Protein AF-A0A2H5VL93-F1 (afdb_monomer)

Structure (mmCIF, N/CA/C/O backbone):
data_AF-A0A2H5VL93-F1
#
_entry.id   AF-A0A2H5VL93-F1
#
loop_
_atom_site.group_PDB
_atom_site.id
_atom_site.type_symbol
_atom_site.label_atom_id
_atom_site.label_alt_id
_atom_site.label_comp_id
_atom_site.label_asym_id
_atom_site.label_entity_id
_atom_site.label_seq_id
_atom_site.pdbx_PDB_ins_code
_atom_site.Cartn_x
_atom_site.Cartn_y
_atom_site.Cartn_z
_atom_site.occupancy
_atom_site.B_iso_or_equiv
_atom_site.auth_seq_id
_atom_site.auth_comp_id
_atom_site.auth_asym_id
_atom_site.auth_atom_id
_atom_site.pdbx_PDB_model_num
ATOM 1 N N . MET A 1 1 ? 19.455 14.873 14.537 1.00 34.94 1 MET A N 1
ATOM 2 C CA . MET A 1 1 ? 18.363 15.038 13.554 1.00 34.94 1 MET A CA 1
ATOM 3 C C . MET A 1 1 ? 18.968 15.277 12.172 1.00 34.94 1 MET A C 1
ATOM 5 O O . MET A 1 1 ? 19.234 16.421 11.866 1.00 34.94 1 MET A O 1
ATOM 9 N N . LEU A 1 2 ? 19.298 14.239 11.387 1.00 30.64 2 LEU A N 1
ATOM 10 C CA . LEU A 1 2 ? 19.708 14.397 9.967 1.00 30.64 2 LEU A CA 1
ATOM 11 C C . LEU A 1 2 ? 19.738 13.062 9.175 1.00 30.64 2 LEU A C 1
ATOM 13 O O . LEU A 1 2 ? 20.450 12.939 8.183 1.00 30.64 2 LEU A O 1
ATOM 17 N N . LYS A 1 3 ? 19.015 12.027 9.637 1.00 31.94 3 LYS A N 1
ATOM 18 C CA . LYS A 1 3 ? 19.103 10.659 9.082 1.00 31.94 3 LYS A CA 1
ATOM 19 C C . LYS A 1 3 ? 17.840 10.182 8.349 1.00 31.94 3 LYS A C 1
ATOM 21 O O . LYS A 1 3 ? 17.960 9.339 7.480 1.00 31.94 3 LYS A O 1
ATOM 26 N N . SER A 1 4 ? 16.678 10.798 8.590 1.00 34.22 4 SER A N 1
ATOM 27 C CA . SER A 1 4 ? 15.399 10.461 7.935 1.00 34.22 4 SER A CA 1
ATOM 28 C C . SER A 1 4 ? 15.286 10.896 6.467 1.00 34.22 4 SER A C 1
ATOM 30 O O . SER A 1 4 ? 14.292 10.589 5.819 1.00 34.22 4 SER A O 1
ATOM 32 N N . ALA A 1 5 ? 16.266 11.640 5.949 1.00 36.53 5 ALA A N 1
ATOM 33 C CA . ALA A 1 5 ? 16.257 12.146 4.578 1.00 36.53 5 ALA A CA 1
ATOM 34 C C . ALA A 1 5 ? 16.748 11.112 3.546 1.00 36.53 5 ALA A C 1
ATOM 36 O O . ALA A 1 5 ? 16.505 11.281 2.357 1.00 36.53 5 ALA A O 1
ATOM 37 N N . TRP A 1 6 ? 17.422 10.037 3.973 1.00 39.28 6 TRP A N 1
ATOM 38 C CA . TRP A 1 6 ? 18.222 9.201 3.067 1.00 39.28 6 TRP A CA 1
ATOM 39 C C . TRP A 1 6 ? 17.476 7.972 2.539 1.00 39.28 6 TRP A C 1
ATOM 41 O O . TRP A 1 6 ? 17.467 7.759 1.331 1.00 39.28 6 TRP A O 1
ATOM 51 N N . GLY A 1 7 ? 16.748 7.226 3.379 1.00 35.31 7 GLY A N 1
ATOM 52 C CA . GLY A 1 7 ? 15.800 6.217 2.885 1.00 35.31 7 GLY A CA 1
ATOM 53 C C . GLY A 1 7 ? 14.697 6.821 2.001 1.00 35.31 7 GLY A C 1
ATOM 54 O O . GLY A 1 7 ? 14.266 6.202 1.029 1.00 35.31 7 GLY A O 1
ATOM 55 N N . ALA A 1 8 ? 14.303 8.066 2.293 1.00 38.94 8 ALA A N 1
ATOM 56 C CA . ALA A 1 8 ? 13.439 8.873 1.437 1.00 38.94 8 ALA A CA 1
ATOM 57 C C . ALA A 1 8 ? 14.109 9.188 0.093 1.00 38.94 8 ALA A C 1
ATOM 59 O O . ALA A 1 8 ? 13.484 9.001 -0.942 1.00 38.94 8 ALA A O 1
ATOM 60 N N . ALA A 1 9 ? 15.387 9.585 0.102 1.00 39.94 9 ALA A N 1
ATOM 61 C CA . ALA A 1 9 ? 16.155 9.862 -1.107 1.00 39.94 9 ALA A CA 1
ATOM 62 C C . ALA A 1 9 ? 16.310 8.631 -2.010 1.00 39.94 9 ALA A C 1
ATOM 64 O O . ALA A 1 9 ? 16.208 8.793 -3.210 1.00 39.94 9 ALA A O 1
ATOM 65 N N . VAL A 1 10 ? 16.491 7.417 -1.477 1.00 43.25 10 VAL A N 1
ATOM 66 C CA . VAL A 1 10 ? 16.618 6.180 -2.282 1.00 43.25 10 VAL A CA 1
ATOM 67 C C . VAL A 1 10 ? 15.306 5.801 -2.970 1.00 43.25 10 VAL A C 1
ATOM 69 O O . VAL A 1 10 ? 15.301 5.444 -4.145 1.00 43.25 10 VAL A O 1
ATOM 72 N N . ILE A 1 11 ? 14.185 5.923 -2.258 1.00 43.19 11 ILE A N 1
ATOM 73 C CA . ILE A 1 11 ? 12.847 5.730 -2.831 1.00 43.19 11 ILE A CA 1
ATOM 74 C C . ILE A 1 11 ? 12.570 6.817 -3.876 1.00 43.19 11 ILE A C 1
ATOM 76 O O . ILE A 1 11 ? 12.184 6.508 -5.002 1.00 43.19 11 ILE A O 1
ATOM 80 N N . LEU A 1 12 ? 12.867 8.073 -3.535 1.00 38.59 12 LEU A N 1
ATOM 81 C CA . LEU A 1 12 ? 12.771 9.215 -4.434 1.00 38.59 12 LEU A CA 1
ATOM 82 C C . LEU A 1 12 ? 13.727 9.080 -5.625 1.00 38.59 12 LEU A C 1
ATOM 84 O O . LEU A 1 12 ? 13.409 9.615 -6.662 1.00 38.59 12 LEU A O 1
ATOM 88 N N . TRP A 1 13 ? 14.847 8.359 -5.544 1.00 37.66 13 TRP A N 1
ATOM 89 C CA . TRP A 1 13 ? 15.757 8.108 -6.672 1.00 37.66 13 TRP A CA 1
ATOM 90 C C . TRP A 1 13 ? 15.310 6.934 -7.549 1.00 37.66 13 TRP A C 1
ATOM 92 O O . TRP A 1 13 ? 15.567 6.937 -8.740 1.00 37.66 13 TRP A O 1
ATOM 102 N N . ILE A 1 14 ? 14.619 5.920 -7.024 1.00 46.31 14 ILE A N 1
ATOM 103 C CA . ILE A 1 14 ? 13.999 4.880 -7.876 1.00 46.31 14 ILE A CA 1
ATOM 104 C C . ILE A 1 14 ? 12.825 5.456 -8.651 1.00 46.31 14 ILE A C 1
ATOM 106 O O . ILE A 1 14 ? 12.595 5.082 -9.797 1.00 46.31 14 ILE A O 1
ATOM 110 N N . VAL A 1 15 ? 12.099 6.367 -8.007 1.00 41.09 15 VAL A N 1
ATOM 111 C CA . VAL A 1 15 ? 11.124 7.219 -8.668 1.00 41.09 15 VAL A CA 1
ATOM 112 C C . VAL A 1 15 ? 11.917 8.158 -9.612 1.00 41.09 15 VAL A C 1
ATOM 114 O O . VAL A 1 15 ? 12.082 7.872 -10.783 1.00 41.09 15 VAL A O 1
ATOM 117 N N . MET A 1 16 ? 12.610 9.189 -9.152 1.00 35.59 16 MET A N 1
ATOM 118 C CA . MET A 1 16 ? 13.242 10.223 -9.999 1.00 35.59 16 MET A CA 1
ATOM 119 C C . MET A 1 16 ? 14.441 9.822 -10.896 1.00 35.59 16 MET A C 1
ATOM 121 O O . MET A 1 16 ? 14.830 10.613 -11.750 1.00 35.59 16 MET A O 1
ATOM 125 N N . GLY A 1 17 ? 15.070 8.660 -10.709 1.00 33.19 17 GLY A N 1
ATOM 126 C CA . GLY A 1 17 ? 16.209 8.156 -11.500 1.00 33.19 17 GLY A CA 1
ATOM 127 C C . GLY A 1 17 ? 15.787 7.390 -12.757 1.00 33.19 17 GLY A C 1
ATOM 128 O O . GLY A 1 17 ? 16.595 7.143 -13.655 1.00 33.19 17 GLY A O 1
ATOM 129 N N . GLN A 1 18 ? 14.499 7.068 -12.878 1.00 39.19 18 GLN A N 1
ATOM 130 C CA . GLN A 1 18 ? 13.877 6.944 -14.191 1.00 39.19 18 GLN A CA 1
ATOM 131 C C . GLN A 1 18 ? 13.741 8.378 -14.717 1.00 39.19 18 GLN A C 1
ATOM 133 O O . GLN A 1 18 ? 13.365 9.242 -13.932 1.00 39.19 18 GLN A O 1
ATOM 138 N N . LYS A 1 19 ? 14.118 8.650 -15.985 1.00 25.95 19 LYS A N 1
ATOM 139 C CA . LYS A 1 19 ? 14.003 9.976 -16.654 1.00 25.95 19 LYS A CA 1
ATOM 140 C C . LYS A 1 19 ? 12.853 10.795 -16.061 1.00 25.95 19 LYS A C 1
ATOM 142 O O . LYS A 1 19 ? 11.813 10.164 -15.876 1.00 25.95 19 LYS A O 1
ATOM 147 N N . PRO A 1 20 ? 13.022 12.117 -15.819 1.00 32.03 20 PRO A N 1
ATOM 148 C CA . PRO A 1 20 ? 12.117 12.915 -14.994 1.00 32.03 20 PRO A CA 1
ATOM 149 C C . PRO A 1 20 ? 10.690 12.417 -15.160 1.00 32.03 20 PRO A C 1
ATOM 151 O O . PRO A 1 20 ? 10.165 12.390 -16.275 1.00 32.03 20 PRO A O 1
ATOM 154 N N . PHE A 1 21 ? 10.119 11.942 -14.048 1.00 38.38 21 PHE A N 1
ATOM 155 C CA . PHE A 1 21 ? 8.773 11.366 -13.932 1.00 38.38 21 PHE A CA 1
ATOM 156 C C . PHE A 1 21 ? 7.669 12.260 -14.557 1.00 38.38 21 PHE A C 1
ATOM 158 O O . PHE A 1 21 ? 6.528 11.828 -14.668 1.00 38.38 21 PHE A O 1
ATOM 165 N N . GLU A 1 22 ? 8.033 13.471 -14.991 1.00 35.09 22 GLU A N 1
ATOM 166 C CA . GLU A 1 22 ? 7.294 14.479 -15.754 1.00 35.09 22 GLU A CA 1
ATOM 167 C C . GLU A 1 22 ? 7.011 14.160 -17.236 1.00 35.09 22 GLU A C 1
ATOM 169 O O . GLU A 1 22 ? 6.331 14.959 -17.870 1.00 35.09 22 GLU A O 1
ATOM 174 N N . GLU A 1 23 ? 7.530 13.082 -17.848 1.00 32.25 23 GLU A N 1
ATOM 175 C CA . GLU A 1 23 ? 7.366 12.922 -19.312 1.00 32.25 23 GLU A CA 1
ATOM 176 C C . GLU A 1 23 ? 6.546 11.722 -19.810 1.00 32.25 23 GLU A C 1
ATOM 178 O O . GLU A 1 23 ? 6.212 11.704 -20.998 1.00 32.25 23 GLU A O 1
ATOM 183 N N . LYS A 1 24 ? 6.194 10.706 -18.998 1.00 36.59 24 LYS A N 1
ATOM 184 C CA . LYS A 1 24 ? 5.631 9.451 -19.569 1.00 36.59 24 LYS A CA 1
ATOM 185 C C . LYS A 1 24 ? 4.460 8.748 -18.874 1.00 36.59 24 LYS A C 1
ATOM 187 O O . LYS A 1 24 ? 4.175 7.611 -19.239 1.00 36.59 24 LYS A O 1
ATOM 192 N N . LEU A 1 25 ? 3.698 9.406 -18.001 1.00 37.53 25 LEU A N 1
ATOM 193 C CA . LEU A 1 25 ? 2.388 8.880 -17.569 1.00 37.53 25 LEU A CA 1
ATOM 194 C C . LEU A 1 25 ? 1.331 9.970 -17.321 1.00 37.53 25 LEU A C 1
ATOM 196 O O . LEU A 1 25 ? 0.663 9.984 -16.290 1.00 37.53 25 LEU A O 1
ATOM 200 N N . HIS A 1 26 ? 1.156 10.881 -18.273 1.00 41.91 26 HIS A N 1
ATOM 201 C CA . HIS A 1 26 ? 0.119 11.909 -18.170 1.00 41.91 26 HIS A CA 1
ATOM 202 C C . HIS A 1 26 ? -1.147 11.472 -18.912 1.00 41.91 26 HIS A C 1
ATOM 204 O O . HIS A 1 26 ? -1.121 11.272 -20.128 1.00 41.91 26 HIS A O 1
ATOM 210 N N . ASP A 1 27 ? -2.253 11.333 -18.176 1.00 45.91 27 ASP A N 1
ATOM 211 C CA . ASP A 1 27 ? -3.606 11.361 -18.742 1.00 45.91 27 ASP A CA 1
ATOM 212 C C . ASP A 1 27 ? -4.066 12.837 -18.839 1.00 45.91 27 ASP A C 1
ATOM 214 O O . ASP A 1 27 ? -3.830 13.608 -17.902 1.00 45.91 27 ASP A O 1
ATOM 218 N N . PRO A 1 28 ? -4.670 13.282 -19.960 1.00 43.56 28 PRO A N 1
ATOM 219 C CA . PRO A 1 28 ? -4.618 14.673 -20.420 1.00 43.56 28 PRO A CA 1
ATOM 220 C C . PRO A 1 28 ? -5.509 15.686 -19.685 1.00 43.56 28 PRO A C 1
ATOM 222 O O . PRO A 1 28 ? -5.604 16.825 -20.148 1.00 43.56 28 PRO A O 1
ATOM 225 N N . HIS A 1 29 ? -6.221 15.316 -18.613 1.00 48.72 29 HIS A N 1
ATOM 226 C CA . HIS A 1 29 ? -7.375 16.118 -18.190 1.00 48.72 29 HIS A CA 1
ATOM 227 C C . HIS A 1 29 ? -7.220 17.075 -17.013 1.00 48.72 29 HIS A C 1
ATOM 229 O O . HIS A 1 29 ? -7.943 18.064 -17.049 1.00 48.72 29 HIS A O 1
ATOM 235 N N . THR A 1 30 ? -6.290 16.926 -16.063 1.00 60.03 30 THR A N 1
ATOM 236 C CA . THR A 1 30 ? -5.952 18.072 -15.179 1.00 60.03 30 THR A CA 1
ATOM 237 C C . THR A 1 30 ? -4.674 17.947 -14.352 1.00 60.03 30 THR A C 1
ATOM 239 O O . THR A 1 30 ? -4.158 19.005 -14.021 1.00 60.03 30 THR A O 1
ATOM 242 N N . ASP A 1 31 ? -4.196 16.748 -13.989 1.00 59.91 31 ASP A N 1
ATOM 243 C CA . ASP A 1 31 ? -2.960 16.450 -13.214 1.00 59.91 31 ASP A CA 1
ATOM 244 C C . ASP A 1 31 ? -2.474 17.544 -12.230 1.00 59.91 31 ASP A C 1
ATOM 246 O O . ASP A 1 31 ? -1.300 17.907 -12.168 1.00 59.91 31 ASP A O 1
ATOM 250 N N . ARG A 1 32 ? -3.408 18.129 -11.469 1.00 68.19 32 ARG A N 1
ATOM 251 C CA . ARG A 1 32 ? -3.099 19.119 -10.434 1.00 68.19 32 ARG A CA 1
ATOM 252 C C . ARG A 1 32 ? -3.012 18.412 -9.088 1.00 68.19 32 ARG A C 1
ATOM 254 O O . ARG A 1 32 ? -3.854 17.558 -8.812 1.00 68.19 32 ARG A O 1
ATOM 261 N N . PRO A 1 33 ? -2.048 18.771 -8.232 1.00 80.06 33 PRO A N 1
ATOM 262 C CA . PRO A 1 33 ? -2.028 18.301 -6.857 1.00 80.06 33 PRO A CA 1
ATOM 263 C C . PRO A 1 33 ? -3.312 18.719 -6.130 1.00 80.06 33 PRO A C 1
ATOM 265 O O . PRO A 1 33 ? -3.791 19.843 -6.286 1.00 80.06 33 PRO A O 1
ATOM 268 N N . TYR A 1 34 ? -3.856 17.815 -5.323 1.00 80.06 34 TYR A N 1
ATOM 269 C CA . TYR A 1 34 ? -5.083 18.011 -4.561 1.00 80.06 34 TYR A CA 1
ATOM 270 C C . TYR A 1 34 ? -4.779 18.144 -3.066 1.00 80.06 34 TYR A C 1
ATOM 272 O O . TYR A 1 34 ? -3.927 17.416 -2.539 1.00 80.06 34 TYR A O 1
ATOM 280 N N . PRO A 1 35 ? -5.503 19.009 -2.334 1.00 81.62 35 PRO A N 1
ATOM 281 C CA . PRO A 1 35 ? -5.433 19.000 -0.883 1.00 81.62 35 PRO A CA 1
ATOM 282 C C . PRO A 1 35 ? -5.968 17.676 -0.333 1.00 81.62 35 PRO A C 1
ATOM 284 O O . PRO A 1 35 ? -6.969 17.130 -0.812 1.00 81.62 35 PRO A O 1
ATOM 287 N N . LEU A 1 36 ? -5.319 17.176 0.719 1.00 80.75 36 LEU A N 1
ATOM 288 C CA . LEU A 1 36 ? -5.929 16.159 1.565 1.00 80.75 36 LEU A CA 1
ATOM 289 C C . LEU A 1 36 ? -7.091 16.807 2.320 1.00 80.75 36 LEU A C 1
ATOM 291 O O . LEU A 1 36 ? -6.899 17.665 3.176 1.00 80.75 36 LEU A O 1
ATOM 295 N N . VAL A 1 37 ? -8.306 16.381 1.988 1.00 78.56 37 VAL A N 1
ATOM 296 C CA . VAL A 1 37 ? -9.544 16.789 2.665 1.00 78.56 37 VAL A CA 1
ATOM 297 C C . VAL A 1 37 ? -9.694 16.029 3.983 1.00 78.56 37 VAL A C 1
ATOM 299 O O . VAL A 1 37 ? -10.277 16.529 4.942 1.00 78.56 37 VAL A O 1
ATOM 302 N N . ARG A 1 38 ? -9.138 14.814 4.051 1.00 73.25 38 ARG A N 1
ATOM 303 C CA . ARG A 1 38 ? -9.071 14.017 5.274 1.00 73.25 38 ARG A CA 1
ATOM 304 C C . ARG A 1 38 ? -7.759 13.253 5.311 1.00 73.25 38 ARG A C 1
ATOM 306 O O . ARG A 1 38 ? -7.558 12.343 4.513 1.00 73.25 38 ARG A O 1
ATOM 313 N N . SER A 1 39 ? -6.898 13.591 6.261 1.00 71.38 39 SER A N 1
ATOM 314 C CA . SER A 1 39 ? -5.756 12.743 6.605 1.00 71.38 39 SER A CA 1
ATOM 315 C C . SER A 1 39 ? -6.233 11.457 7.299 1.00 71.38 39 SER A C 1
ATOM 317 O O . SER A 1 39 ? -7.347 11.447 7.836 1.00 71.38 39 SER A O 1
ATOM 319 N N . PRO A 1 40 ? -5.415 10.389 7.331 1.00 69.44 40 PRO A N 1
ATOM 320 C CA . PRO A 1 40 ? -5.725 9.138 8.025 1.00 69.44 40 PRO A CA 1
ATOM 321 C C . PRO A 1 40 ? -5.841 9.335 9.556 1.00 69.44 40 PRO A C 1
ATOM 323 O O . PRO A 1 40 ? -4.934 9.015 10.311 1.00 69.44 40 PRO A O 1
ATOM 326 N N . LEU A 1 41 ? -6.952 9.924 10.013 1.00 71.25 41 LEU A N 1
ATOM 327 C CA . LEU A 1 41 ? -7.239 10.281 11.415 1.00 71.25 41 LEU A CA 1
ATOM 328 C C . LEU A 1 41 ? -8.417 9.486 11.994 1.00 71.25 41 LEU A C 1
ATOM 330 O O . LEU A 1 41 ? -8.887 9.729 13.101 1.00 71.25 41 LEU A O 1
ATOM 334 N N . VAL A 1 42 ? -8.955 8.557 11.209 1.00 79.75 42 VAL A N 1
ATOM 335 C CA . VAL A 1 42 ? -10.021 7.649 11.626 1.00 79.75 42 VAL A CA 1
ATOM 336 C C . VAL A 1 42 ? -9.696 6.279 11.085 1.00 79.75 42 VAL A C 1
ATOM 338 O O . VAL A 1 42 ? -9.220 6.141 9.955 1.00 79.75 42 VAL A O 1
ATOM 341 N N . THR A 1 43 ? -9.985 5.274 11.891 1.00 88.06 43 THR A N 1
ATOM 342 C CA . THR A 1 43 ? -9.700 3.891 11.575 1.00 88.06 43 THR A CA 1
ATOM 343 C C . THR A 1 43 ? -10.977 3.088 11.370 1.00 88.06 43 THR A C 1
ATOM 345 O O . THR A 1 43 ? -12.043 3.378 11.918 1.00 88.06 43 THR A O 1
ATOM 348 N N . TYR A 1 44 ? -10.858 2.059 10.548 1.00 90.19 44 TYR A N 1
ATOM 349 C CA . TYR A 1 44 ? -11.898 1.092 10.262 1.00 90.19 44 TYR A CA 1
ATOM 350 C C . TYR A 1 44 ? -11.298 -0.298 10.403 1.00 90.19 44 TYR A C 1
ATOM 352 O O . TYR A 1 44 ? -10.202 -0.542 9.912 1.00 90.19 44 TYR A O 1
ATOM 360 N N . ARG A 1 45 ? -12.003 -1.222 11.042 1.00 93.88 45 ARG A N 1
ATOM 361 C CA . ARG A 1 45 ? -11.634 -2.631 11.016 1.00 93.88 45 ARG A CA 1
ATOM 362 C C . ARG A 1 45 ? -12.161 -3.236 9.724 1.00 93.88 45 ARG A C 1
ATOM 364 O O . ARG A 1 45 ? -13.349 -3.098 9.428 1.00 93.88 45 ARG A O 1
ATOM 371 N N . ALA A 1 46 ? -11.279 -3.893 8.983 1.00 91.69 46 ALA A N 1
ATOM 372 C CA . ALA A 1 46 ? -11.614 -4.656 7.797 1.00 91.69 46 ALA A CA 1
ATOM 373 C C . ALA A 1 46 ? -11.313 -6.142 8.003 1.00 91.69 46 ALA A C 1
ATOM 375 O O . ALA A 1 46 ? -10.302 -6.488 8.616 1.00 91.69 46 ALA A O 1
ATOM 376 N N . THR A 1 47 ? -12.168 -7.015 7.472 1.00 93.44 47 THR A N 1
ATOM 377 C CA . THR A 1 47 ? -11.948 -8.469 7.466 1.00 93.44 47 THR A CA 1
ATOM 378 C C . THR A 1 47 ? -11.808 -8.997 6.043 1.00 93.44 47 THR A C 1
ATOM 380 O O . THR A 1 47 ? -12.523 -8.576 5.131 1.00 93.44 47 THR A O 1
ATOM 383 N N . GLY A 1 48 ? -10.864 -9.920 5.839 1.00 91.12 48 GLY A N 1
ATOM 384 C CA . GLY A 1 48 ? -10.581 -10.518 4.532 1.00 91.12 48 GLY A CA 1
ATOM 385 C C . GLY A 1 48 ? -10.259 -9.479 3.455 1.00 91.12 48 GLY A C 1
ATOM 386 O O . GLY A 1 48 ? -10.795 -9.568 2.348 1.00 91.12 48 GLY A O 1
ATOM 387 N N . TRP A 1 49 ? -9.459 -8.464 3.797 1.00 94.75 49 TRP A N 1
ATOM 388 C CA . TRP A 1 49 ? -9.027 -7.448 2.840 1.00 94.75 49 TRP A CA 1
ATOM 389 C C . TRP A 1 49 ? -7.847 -7.968 2.026 1.00 94.75 49 TRP A C 1
ATOM 391 O O . TRP A 1 49 ? -6.927 -8.592 2.557 1.00 94.75 49 TRP A O 1
ATOM 401 N N . GLU A 1 50 ? -7.886 -7.709 0.726 1.00 95.44 50 GLU A N 1
ATOM 402 C CA . GLU A 1 50 ? -6.915 -8.223 -0.222 1.00 95.44 50 GLU A CA 1
ATOM 403 C C . GLU A 1 50 ? -6.545 -7.138 -1.232 1.00 95.44 50 GLU A C 1
ATOM 405 O O . GLU A 1 50 ? -7.408 -6.440 -1.767 1.00 95.44 50 GLU A O 1
ATOM 410 N N . VAL A 1 51 ? -5.248 -7.025 -1.505 1.00 96.06 51 VAL A N 1
ATOM 411 C CA . VAL A 1 51 ? -4.692 -6.174 -2.554 1.00 96.06 51 VAL A CA 1
ATOM 412 C C . VAL A 1 51 ? -3.978 -7.075 -3.550 1.00 96.06 51 VAL A C 1
ATOM 414 O O . VAL A 1 51 ? -2.984 -7.719 -3.214 1.00 96.06 51 VAL A O 1
ATOM 417 N N . VAL A 1 52 ? -4.489 -7.119 -4.780 1.00 95.69 52 VAL A N 1
ATOM 418 C CA . VAL A 1 52 ? -3.952 -7.955 -5.862 1.00 95.69 52 VAL A CA 1
ATOM 419 C C . VAL A 1 52 ? -3.388 -7.065 -6.950 1.00 95.69 52 VAL A C 1
ATOM 421 O O . VAL A 1 52 ? -4.145 -6.325 -7.580 1.00 95.69 52 VAL A O 1
ATOM 424 N N . GLY A 1 53 ? -2.079 -7.143 -7.172 1.00 93.75 53 GLY A N 1
ATOM 425 C CA . GLY A 1 53 ? -1.413 -6.556 -8.331 1.00 93.75 53 GLY A CA 1
ATOM 426 C C . GLY A 1 53 ? -1.019 -7.602 -9.366 1.00 93.75 53 GLY A C 1
ATOM 427 O O . GLY A 1 53 ? -1.354 -8.778 -9.255 1.00 93.75 53 GLY A O 1
ATOM 428 N N . GLU A 1 54 ? -0.267 -7.177 -10.375 1.00 93.44 54 GLU A N 1
ATOM 429 C CA . GLU A 1 54 ? 0.117 -8.040 -11.501 1.00 93.44 54 GLU A CA 1
ATOM 430 C C . GLU A 1 54 ? 1.069 -9.181 -11.110 1.00 93.44 54 GLU A C 1
ATOM 432 O O . GLU A 1 54 ? 1.135 -10.212 -11.778 1.00 93.44 54 GLU A O 1
ATOM 437 N N . PHE A 1 55 ? 1.862 -9.002 -10.059 1.00 95.12 55 PHE A N 1
ATOM 438 C CA . PHE A 1 55 ? 2.896 -9.961 -9.652 1.00 95.12 55 PHE A CA 1
ATOM 439 C C . PHE A 1 55 ? 2.970 -10.139 -8.135 1.00 95.12 55 PHE A C 1
ATOM 441 O O . PHE A 1 55 ? 3.909 -10.749 -7.623 1.00 95.12 55 PHE A O 1
ATOM 448 N N . TYR A 1 56 ? 1.993 -9.604 -7.405 1.00 97.31 56 TYR A N 1
ATOM 449 C CA . TYR A 1 56 ? 1.940 -9.705 -5.957 1.00 97.31 56 TYR A CA 1
ATOM 450 C C . TYR A 1 56 ? 0.507 -9.779 -5.447 1.00 97.31 56 TYR A C 1
ATOM 452 O O . TYR A 1 56 ? -0.438 -9.314 -6.088 1.00 97.31 56 TYR A O 1
ATOM 460 N N . ARG A 1 57 ? 0.375 -10.336 -4.250 1.00 97.81 57 ARG A N 1
ATOM 461 C CA . ARG A 1 57 ? -0.881 -10.476 -3.530 1.00 97.81 57 ARG A CA 1
ATOM 462 C C . ARG A 1 57 ? -0.627 -10.222 -2.051 1.00 97.81 57 ARG A C 1
ATOM 464 O O . ARG A 1 57 ? 0.186 -10.911 -1.443 1.00 97.81 57 ARG A O 1
ATOM 471 N N . ALA A 1 58 ? -1.306 -9.236 -1.479 1.00 97.88 58 ALA A N 1
ATOM 472 C CA . ALA A 1 58 ? -1.272 -8.950 -0.050 1.00 97.88 58 ALA A CA 1
ATOM 473 C C . ALA A 1 58 ? -2.639 -9.255 0.569 1.00 97.88 58 ALA A C 1
ATOM 475 O O . ALA A 1 58 ? -3.655 -8.786 0.058 1.00 97.88 58 ALA A O 1
ATOM 476 N N . ILE A 1 59 ? -2.673 -10.041 1.644 1.00 97.31 59 ILE A N 1
ATOM 477 C CA . ILE A 1 59 ? -3.911 -10.538 2.257 1.00 97.31 59 ILE A CA 1
ATOM 478 C C . ILE A 1 59 ? -3.871 -10.299 3.762 1.00 97.31 59 ILE A C 1
ATOM 480 O O . ILE A 1 59 ? -2.897 -10.656 4.430 1.00 97.31 59 ILE A O 1
ATOM 484 N N . TRP A 1 60 ? -4.972 -9.780 4.295 1.00 97.19 60 TRP A N 1
ATOM 485 C CA . TRP A 1 60 ? -5.214 -9.635 5.723 1.00 97.19 60 TRP A CA 1
ATOM 486 C C . TRP A 1 60 ? -6.517 -10.325 6.110 1.00 97.19 60 TRP A C 1
ATOM 488 O O . TRP A 1 60 ? -7.590 -9.981 5.610 1.00 97.19 60 TRP A O 1
ATOM 498 N N . THR A 1 61 ? -6.442 -11.268 7.050 1.00 95.56 61 THR A N 1
ATOM 499 C CA . THR A 1 61 ? -7.646 -11.854 7.660 1.00 95.56 61 THR A CA 1
ATOM 500 C C . THR A 1 61 ? -8.418 -10.792 8.438 1.00 95.56 61 THR A C 1
ATOM 502 O O . THR A 1 61 ? -9.638 -10.704 8.317 1.00 95.56 61 THR A O 1
ATOM 505 N N . GLU A 1 62 ? -7.698 -9.955 9.183 1.00 95.06 62 GLU A N 1
ATOM 506 C CA . GLU A 1 62 ? -8.222 -8.806 9.910 1.00 95.06 62 GLU A CA 1
ATOM 507 C C . GLU A 1 62 ? -7.166 -7.698 9.937 1.00 95.06 62 GLU A C 1
ATOM 509 O O . GLU A 1 62 ? -5.977 -7.976 10.098 1.00 95.06 62 GLU A O 1
ATOM 514 N N . VAL A 1 63 ? -7.585 -6.448 9.752 1.00 96.44 63 VAL A N 1
ATOM 515 C CA . VAL A 1 63 ? -6.675 -5.300 9.709 1.00 96.44 63 VAL A CA 1
ATOM 516 C C . VAL A 1 63 ? -7.395 -4.013 10.081 1.00 96.44 63 VAL A C 1
ATOM 518 O O . VAL A 1 63 ? -8.592 -3.860 9.832 1.00 96.44 63 VAL A O 1
ATOM 521 N N . VAL A 1 64 ? -6.661 -3.066 10.655 1.00 96.56 64 VAL A N 1
ATOM 522 C CA . VAL A 1 64 ? -7.145 -1.706 10.866 1.00 96.56 64 VAL A CA 1
ATOM 523 C C . VAL A 1 64 ? -6.690 -0.832 9.701 1.00 96.56 64 VAL A C 1
ATOM 525 O O . VAL A 1 64 ? -5.499 -0.685 9.449 1.00 96.56 64 VAL A O 1
ATOM 528 N N . LEU A 1 65 ? -7.642 -0.245 8.986 1.00 94.38 65 LEU A N 1
ATOM 529 C CA . LEU A 1 65 ? -7.416 0.625 7.841 1.00 94.38 65 LEU A CA 1
ATOM 530 C C . LEU A 1 65 ? -7.668 2.080 8.211 1.00 94.38 65 LEU A C 1
ATOM 532 O O . LEU A 1 65 ? -8.664 2.402 8.857 1.00 94.38 65 LEU A O 1
ATOM 536 N N . SER A 1 66 ? -6.814 2.974 7.736 1.00 93.81 66 SER A N 1
ATOM 537 C CA . SER A 1 66 ? -7.057 4.410 7.756 1.00 93.81 66 SER A CA 1
ATOM 538 C C . SER A 1 66 ? -6.882 4.989 6.360 1.00 93.81 66 SER A C 1
ATOM 540 O O . SER A 1 66 ? -5.971 4.600 5.633 1.00 93.81 66 SER A O 1
ATOM 542 N N . PHE A 1 67 ? -7.771 5.900 5.972 1.00 90.50 67 PHE A N 1
ATOM 543 C CA . PHE A 1 67 ? -7.861 6.392 4.599 1.00 90.50 67 PHE A CA 1
ATOM 544 C C . PHE A 1 67 ? -7.468 7.863 4.508 1.00 90.50 67 PHE A C 1
ATOM 546 O O . PHE A 1 67 ? -7.966 8.687 5.276 1.00 90.50 67 PHE A O 1
ATOM 553 N N . GLY A 1 68 ? -6.628 8.183 3.524 1.00 89.56 68 GLY A N 1
ATOM 554 C CA . GLY A 1 68 ? -6.362 9.554 3.091 1.00 89.56 68 GLY A CA 1
ATOM 555 C C . GLY A 1 68 ? -7.280 9.916 1.925 1.00 89.56 68 GLY A C 1
ATOM 556 O O . GLY A 1 68 ? -7.267 9.243 0.889 1.00 89.56 68 GLY A O 1
ATOM 557 N N . LEU A 1 69 ? -8.103 10.951 2.101 1.00 83.69 69 LEU A N 1
ATOM 558 C CA . LEU A 1 69 ? -9.091 11.392 1.115 1.00 83.69 69 LEU A CA 1
ATOM 559 C C . LEU A 1 69 ? -8.698 12.744 0.524 1.00 83.69 69 LEU A C 1
ATOM 561 O O . LEU A 1 69 ? -8.391 13.684 1.259 1.00 83.69 69 LEU A O 1
ATOM 565 N N . THR A 1 70 ? -8.795 12.854 -0.794 1.00 85.81 70 THR A N 1
ATOM 566 C CA . THR A 1 70 ? -8.819 14.124 -1.525 1.00 85.81 70 THR A CA 1
ATOM 567 C C . THR A 1 70 ? -10.251 14.424 -1.965 1.00 85.81 70 THR A C 1
ATOM 569 O O . THR A 1 70 ? -11.156 13.604 -1.789 1.00 85.81 70 THR A O 1
ATOM 572 N N . GLU A 1 71 ? -10.474 15.575 -2.596 1.00 82.06 71 GLU A N 1
ATOM 573 C CA . GLU A 1 71 ? -11.772 15.900 -3.207 1.00 82.06 71 GLU A CA 1
ATOM 574 C C . GLU A 1 71 ? -12.190 14.928 -4.328 1.00 82.06 71 GLU A C 1
ATOM 576 O O . GLU A 1 71 ? -13.365 14.851 -4.679 1.00 82.06 71 GLU A O 1
ATOM 581 N N . ARG A 1 72 ? -11.246 14.145 -4.863 1.00 82.81 72 ARG A N 1
ATOM 582 C CA . ARG A 1 72 ? -11.488 13.121 -5.890 1.00 82.81 72 ARG A CA 1
ATOM 583 C C . ARG A 1 72 ? -11.712 11.722 -5.309 1.00 82.81 72 ARG A C 1
ATOM 585 O O . ARG A 1 72 ? -12.045 10.813 -6.062 1.00 82.81 72 ARG A O 1
ATOM 592 N N . GLY A 1 73 ? -11.539 11.541 -3.998 1.00 84.06 73 GLY A N 1
ATOM 593 C CA . GLY A 1 73 ? -11.771 10.277 -3.301 1.00 84.06 73 GLY A CA 1
ATOM 594 C C . GLY A 1 73 ? -10.575 9.784 -2.487 1.00 84.06 73 GLY A C 1
ATOM 595 O O . GLY A 1 73 ? -9.604 10.504 -2.248 1.00 84.06 73 GLY A O 1
ATOM 596 N N . ALA A 1 74 ? -10.666 8.538 -2.020 1.00 84.12 74 ALA A N 1
ATOM 597 C CA . ALA A 1 74 ? -9.582 7.900 -1.284 1.00 84.12 74 ALA A CA 1
ATOM 598 C C . ALA A 1 74 ? -8.412 7.635 -2.221 1.00 84.12 74 ALA A C 1
ATOM 600 O O . ALA A 1 74 ? -8.582 7.016 -3.256 1.00 84.12 74 ALA A O 1
ATOM 601 N N . THR A 1 75 ? -7.223 8.085 -1.860 1.00 88.25 75 THR A N 1
ATOM 602 C CA . THR A 1 75 ? -6.013 7.840 -2.665 1.00 88.25 75 THR A CA 1
ATOM 603 C C . THR A 1 75 ? -4.937 7.103 -1.867 1.00 88.25 75 THR A C 1
ATOM 605 O O . THR A 1 75 ? -3.897 6.701 -2.389 1.00 88.25 75 THR A O 1
ATOM 608 N N . GLU A 1 76 ? -5.213 6.921 -0.578 1.00 91.69 76 GLU A N 1
ATOM 609 C CA . GLU A 1 76 ? -4.294 6.496 0.456 1.00 91.69 76 GLU A CA 1
ATOM 610 C C . GLU A 1 76 ? -4.975 5.473 1.348 1.00 91.69 76 GLU A C 1
ATOM 612 O O . GLU A 1 76 ? -6.078 5.730 1.843 1.00 91.69 76 GLU A O 1
ATOM 617 N N . VAL A 1 77 ? -4.294 4.362 1.608 1.00 94.69 77 VAL A N 1
ATOM 618 C CA . VAL A 1 77 ? -4.701 3.405 2.638 1.00 94.69 77 VAL A CA 1
ATOM 619 C C . VAL A 1 77 ? -3.498 3.084 3.506 1.00 94.69 77 VAL A C 1
ATOM 621 O O . VAL A 1 77 ? -2.460 2.648 3.011 1.00 94.69 77 VAL A O 1
ATOM 624 N N . VAL A 1 78 ? -3.642 3.283 4.810 1.00 96.81 78 VAL A N 1
ATOM 625 C CA . VAL A 1 78 ? -2.700 2.791 5.811 1.00 96.81 78 VAL A CA 1
ATOM 626 C C . VAL A 1 78 ? -3.318 1.578 6.476 1.00 96.81 78 VAL A C 1
ATOM 628 O O . VAL A 1 78 ? -4.374 1.683 7.094 1.00 96.81 78 VAL A O 1
ATOM 631 N N . ALA A 1 79 ? -2.662 0.437 6.339 1.00 96.88 79 ALA A N 1
ATOM 632 C CA . ALA A 1 79 ? -3.054 -0.825 6.931 1.00 96.88 79 ALA A CA 1
ATOM 633 C C . ALA A 1 79 ? -2.160 -1.124 8.135 1.00 96.88 79 ALA A C 1
ATOM 635 O O . ALA A 1 79 ? -0.941 -1.243 8.003 1.00 96.88 79 ALA A O 1
ATOM 636 N N . VAL A 1 80 ? -2.772 -1.242 9.308 1.00 96.62 80 VAL A N 1
ATOM 637 C CA . VAL A 1 80 ? -2.129 -1.585 10.575 1.00 96.62 80 VAL A CA 1
ATOM 638 C C . VAL A 1 80 ? -2.649 -2.946 11.013 1.00 96.62 80 VAL A C 1
ATOM 640 O O . VAL A 1 80 ? -3.824 -3.090 11.355 1.00 96.62 80 VAL A O 1
ATOM 643 N N . GLY A 1 81 ? -1.784 -3.955 10.977 1.00 95.06 81 GLY A N 1
ATOM 644 C CA . GLY A 1 81 ? -2.155 -5.332 11.281 1.00 95.06 81 GLY A CA 1
ATOM 645 C C . GLY A 1 81 ? -1.395 -6.345 10.434 1.00 95.06 81 GLY A C 1
ATOM 646 O O . GLY A 1 81 ? -0.943 -6.055 9.322 1.00 95.06 81 GLY A O 1
ATOM 647 N N . GLU A 1 82 ? -1.260 -7.552 10.981 1.00 96.44 82 GLU A N 1
ATOM 648 C CA . GLU A 1 82 ? -0.506 -8.614 10.329 1.00 96.44 82 GLU A CA 1
ATOM 649 C C . GLU A 1 82 ? -1.202 -9.113 9.061 1.00 96.44 82 GLU A C 1
ATOM 651 O O . GLU A 1 82 ? -2.393 -9.424 9.057 1.00 96.44 82 GLU A O 1
ATOM 656 N N . GLY A 1 83 ? -0.426 -9.225 7.990 1.00 97.19 83 GLY A N 1
ATOM 657 C CA . GLY A 1 83 ? -0.857 -9.783 6.717 1.00 97.19 83 GLY A CA 1
ATOM 658 C C . GLY A 1 83 ? 0.202 -10.699 6.121 1.00 97.19 83 GLY A C 1
ATOM 659 O O . GLY A 1 83 ? 1.328 -10.803 6.619 1.00 97.19 83 GLY A O 1
ATOM 660 N N . MET A 1 84 ? -0.156 -11.355 5.025 1.00 98.19 84 MET A N 1
ATOM 661 C CA . MET A 1 84 ? 0.779 -12.093 4.182 1.00 98.19 84 MET A CA 1
ATOM 662 C C . MET A 1 84 ? 0.950 -11.350 2.864 1.00 98.19 84 MET A C 1
ATOM 664 O O . MET A 1 84 ? -0.042 -10.984 2.240 1.00 98.19 84 MET A O 1
ATOM 668 N N . LEU A 1 85 ? 2.195 -11.152 2.442 1.00 98.06 85 LEU A N 1
ATOM 669 C CA . LEU A 1 85 ? 2.541 -10.647 1.121 1.00 98.06 85 LEU A CA 1
ATOM 670 C C . LEU A 1 85 ? 3.260 -11.738 0.334 1.00 98.06 85 LEU A C 1
ATOM 672 O O . LEU A 1 85 ? 4.338 -12.198 0.716 1.00 98.06 85 LEU A O 1
ATOM 676 N N . GLU A 1 86 ? 2.665 -12.105 -0.789 1.00 98.12 86 GLU A N 1
ATOM 677 C CA . GLU A 1 86 ? 3.216 -13.017 -1.778 1.00 98.12 86 GLU A CA 1
ATOM 678 C C . GLU A 1 86 ? 3.655 -12.213 -3.002 1.00 98.12 86 GLU A C 1
ATOM 680 O O . GLU A 1 86 ? 2.918 -11.358 -3.490 1.00 98.12 86 GLU A O 1
ATOM 685 N N . VAL A 1 87 ? 4.857 -12.480 -3.504 1.00 97.31 87 VAL A N 1
ATOM 686 C CA . VAL A 1 87 ? 5.416 -11.858 -4.707 1.00 97.31 87 VAL A CA 1
ATOM 687 C C . VAL A 1 87 ? 5.951 -12.960 -5.606 1.00 97.31 87 VAL A C 1
ATOM 689 O O . VAL A 1 87 ? 6.790 -13.759 -5.187 1.00 97.31 87 VAL A O 1
ATOM 692 N N . ALA A 1 88 ? 5.485 -12.992 -6.848 1.00 95.44 88 ALA A N 1
ATOM 693 C CA . ALA A 1 88 ? 5.941 -13.927 -7.862 1.00 95.44 88 ALA A CA 1
ATOM 694 C C . ALA A 1 88 ? 6.973 -13.254 -8.786 1.00 95.44 88 ALA A C 1
ATOM 696 O O . ALA A 1 88 ? 6.777 -12.105 -9.189 1.00 95.44 88 ALA A O 1
ATOM 697 N N . PRO A 1 89 ? 8.061 -13.946 -9.173 1.00 93.44 89 PRO A N 1
ATOM 698 C CA . PRO A 1 89 ? 8.924 -13.480 -10.249 1.00 93.44 89 PRO A CA 1
ATOM 699 C C . PRO A 1 89 ? 8.120 -13.362 -11.540 1.00 93.44 89 PRO A C 1
ATOM 701 O O . PRO A 1 89 ? 7.381 -14.278 -11.902 1.00 93.44 89 PRO A O 1
ATOM 704 N N . ARG A 1 90 ? 8.292 -12.254 -12.257 1.00 92.88 90 ARG A N 1
ATOM 705 C CA . ARG A 1 90 ? 7.645 -12.029 -13.548 1.00 92.88 90 ARG A CA 1
ATOM 706 C C . ARG A 1 90 ? 8.592 -11.279 -14.473 1.00 92.88 90 ARG A C 1
ATOM 708 O O . ARG A 1 90 ? 9.360 -10.429 -14.025 1.00 92.88 90 ARG A O 1
ATOM 715 N N . GLU A 1 91 ? 8.548 -11.611 -15.758 1.00 89.62 91 GLU A N 1
ATOM 716 C CA . GLU A 1 91 ? 9.320 -10.901 -16.776 1.00 89.62 91 GLU A CA 1
ATOM 717 C C . GLU A 1 91 ? 8.976 -9.403 -16.762 1.00 89.62 91 GLU A C 1
ATOM 719 O O . GLU A 1 91 ? 7.814 -9.020 -16.609 1.00 89.62 91 GLU A O 1
ATOM 724 N N . GLY A 1 92 ? 9.997 -8.551 -16.877 1.00 88.44 92 GLY A N 1
ATOM 725 C CA . GLY A 1 92 ? 9.836 -7.095 -16.830 1.00 88.44 92 GLY A CA 1
ATOM 726 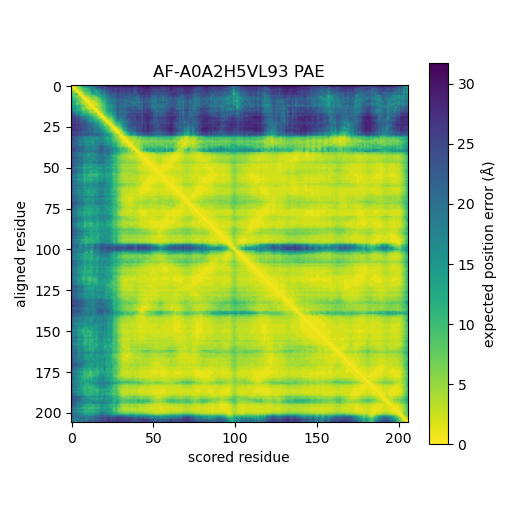C C . GLY A 1 92 ? 9.638 -6.502 -15.428 1.00 88.44 92 GLY A C 1
ATOM 727 O O . GLY A 1 92 ? 9.480 -5.285 -15.324 1.00 88.44 92 GLY A O 1
ATOM 728 N N . VAL A 1 93 ? 9.669 -7.318 -14.365 1.00 92.81 93 VAL A N 1
ATOM 729 C CA . VAL A 1 93 ? 9.705 -6.848 -12.971 1.00 92.81 93 VAL A CA 1
ATOM 730 C C . VAL A 1 93 ? 11.140 -6.877 -12.457 1.00 92.81 93 VAL A C 1
ATOM 732 O O . VAL A 1 93 ? 11.791 -7.922 -12.448 1.00 92.81 93 VAL A O 1
ATOM 735 N N . GLU A 1 94 ? 11.631 -5.734 -11.990 1.00 93.12 94 GLU A N 1
ATOM 736 C CA . GLU A 1 94 ? 12.942 -5.651 -11.353 1.00 93.12 94 GLU A CA 1
ATOM 737 C C . GLU A 1 94 ? 12.875 -5.995 -9.876 1.00 93.12 94 GLU A C 1
ATOM 739 O O . GLU A 1 94 ? 12.052 -5.462 -9.140 1.00 93.12 94 GLU A O 1
ATOM 744 N N . PHE A 1 95 ? 13.798 -6.832 -9.421 1.00 93.56 95 PHE A N 1
ATOM 745 C CA . PHE A 1 95 ? 14.013 -7.056 -8.002 1.00 93.56 95 PHE A CA 1
ATOM 746 C C . PHE A 1 95 ? 15.263 -6.293 -7.602 1.00 93.56 95 PHE A C 1
ATOM 748 O O . PHE A 1 95 ? 16.329 -6.496 -8.177 1.00 93.56 95 PHE A O 1
ATOM 755 N N . LEU A 1 96 ? 15.115 -5.397 -6.637 1.00 92.38 96 LEU A N 1
ATOM 756 C CA . LEU A 1 96 ? 16.144 -4.478 -6.188 1.00 92.38 96 LEU A CA 1
ATOM 757 C C . LEU A 1 96 ? 16.358 -4.655 -4.685 1.00 92.38 96 LEU A C 1
ATOM 759 O O . LEU A 1 96 ? 15.406 -4.814 -3.917 1.00 92.38 96 LEU A O 1
ATOM 763 N N . GLU A 1 97 ? 17.608 -4.575 -4.253 1.00 89.44 97 GLU A N 1
ATOM 764 C CA . GLU A 1 97 ? 17.966 -4.451 -2.841 1.00 89.44 97 GLU A CA 1
ATOM 765 C C . GLU A 1 97 ? 18.655 -3.107 -2.628 1.00 89.44 97 GLU A C 1
ATOM 767 O O . GLU A 1 97 ? 19.583 -2.750 -3.353 1.00 89.44 97 GLU A O 1
ATOM 772 N N . GLY A 1 98 ? 18.152 -2.332 -1.671 1.00 79.06 98 GLY A N 1
ATOM 773 C CA . GLY A 1 98 ? 18.608 -0.976 -1.397 1.00 79.06 98 GLY A CA 1
ATOM 774 C C . GLY A 1 98 ? 19.139 -0.798 0.019 1.00 79.06 98 GLY A C 1
ATOM 775 O O . GLY A 1 98 ? 18.794 -1.531 0.942 1.00 79.06 98 GLY A O 1
ATOM 776 N N . GLY A 1 99 ? 19.980 0.224 0.170 1.00 70.56 99 GLY A N 1
ATOM 777 C CA . GLY A 1 99 ? 20.547 0.682 1.437 1.00 70.56 99 GLY A CA 1
ATOM 778 C C . GLY A 1 99 ? 20.658 2.205 1.449 1.00 70.56 99 GLY A C 1
ATOM 779 O O . GLY A 1 99 ? 19.654 2.891 1.320 1.00 70.56 99 GLY A O 1
ATOM 780 N N . THR A 1 100 ? 21.874 2.737 1.594 1.00 55.84 100 THR A N 1
ATOM 781 C CA . THR A 1 100 ? 22.140 4.183 1.743 1.00 55.84 100 THR A CA 1
ATOM 782 C C . THR A 1 100 ? 22.740 4.869 0.512 1.00 55.84 100 THR A C 1
ATOM 784 O O . THR A 1 100 ? 22.896 6.088 0.538 1.00 55.84 100 THR A O 1
ATOM 787 N N . ARG A 1 101 ? 23.119 4.125 -0.539 1.00 59.91 101 ARG A N 1
ATOM 788 C CA . ARG A 1 101 ? 23.739 4.686 -1.755 1.00 59.91 101 ARG A CA 1
ATOM 789 C C . ARG A 1 101 ? 22.810 4.602 -2.957 1.00 59.91 101 ARG A C 1
ATOM 791 O O . ARG A 1 101 ? 22.197 5.606 -3.278 1.00 59.91 101 ARG A O 1
ATOM 798 N N . GLU A 1 102 ? 22.639 3.432 -3.556 1.00 66.31 102 GLU A N 1
ATOM 799 C CA . GLU A 1 102 ? 21.668 3.197 -4.630 1.00 66.31 102 GLU A CA 1
ATOM 800 C C . GLU A 1 102 ? 21.170 1.749 -4.530 1.00 66.31 102 GLU A C 1
ATOM 802 O O . GLU A 1 102 ? 21.894 0.892 -4.015 1.00 66.31 102 GLU A O 1
ATOM 807 N N . PRO A 1 103 ? 19.937 1.448 -4.955 1.00 80.19 103 PRO A N 1
ATOM 808 C CA . PRO A 1 103 ? 19.471 0.077 -5.048 1.00 80.19 103 PRO A CA 1
ATOM 809 C C . PRO A 1 103 ? 20.165 -0.637 -6.198 1.00 80.19 103 PRO A C 1
ATOM 811 O O . PRO A 1 103 ? 20.350 -0.074 -7.276 1.00 80.19 103 PRO A O 1
ATOM 814 N N . HIS A 1 104 ? 20.490 -1.905 -5.990 1.00 85.19 104 HIS A N 1
ATOM 815 C CA . HIS A 1 104 ? 21.117 -2.731 -7.010 1.00 85.19 104 HIS A CA 1
ATOM 816 C C . HIS A 1 104 ? 20.207 -3.901 -7.391 1.00 85.19 104 HIS A C 1
ATOM 818 O O . HIS A 1 104 ? 19.503 -4.430 -6.523 1.00 85.19 104 HIS A O 1
ATOM 824 N N . PRO A 1 105 ? 20.206 -4.321 -8.669 1.00 90.19 105 PRO A N 1
ATOM 825 C CA . PRO A 1 105 ? 19.461 -5.494 -9.093 1.00 90.19 105 PRO A CA 1
ATOM 826 C C . PRO A 1 105 ? 19.906 -6.751 -8.349 1.00 90.19 105 PRO A C 1
ATOM 828 O O . PRO A 1 105 ? 21.098 -7.018 -8.204 1.00 90.19 105 PRO A O 1
ATOM 831 N N . ILE A 1 106 ? 18.931 -7.547 -7.929 1.00 90.75 106 ILE A N 1
ATOM 832 C CA . ILE A 1 106 ? 19.119 -8.877 -7.356 1.00 90.75 106 ILE A CA 1
ATOM 833 C C . ILE A 1 106 ? 18.368 -9.908 -8.197 1.00 90.75 106 ILE A C 1
ATOM 835 O O . ILE A 1 106 ? 17.464 -9.577 -8.967 1.00 90.75 106 ILE A O 1
ATOM 839 N N . ALA A 1 107 ? 18.738 -11.180 -8.047 1.00 89.31 107 ALA A N 1
ATOM 840 C CA . ALA A 1 107 ? 18.059 -12.265 -8.743 1.00 89.31 107 ALA A CA 1
ATOM 841 C C . ALA A 1 107 ? 16.552 -12.271 -8.400 1.00 89.31 107 ALA A C 1
ATOM 843 O O . ALA A 1 107 ? 16.207 -12.268 -7.209 1.00 89.31 107 ALA A O 1
ATOM 8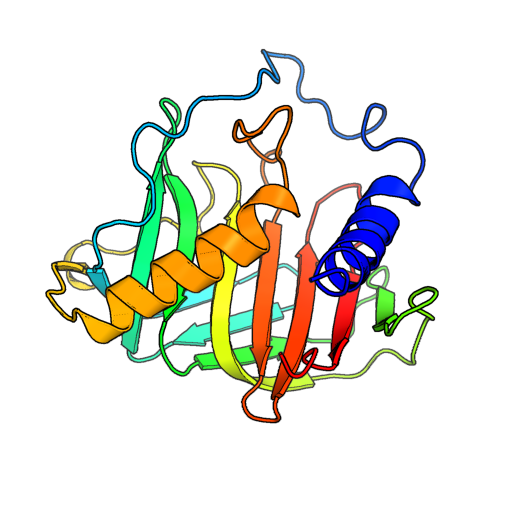44 N N . PRO A 1 108 ? 15.655 -12.311 -9.407 1.00 90.62 108 PRO A N 1
ATOM 845 C CA . PRO A 1 108 ? 14.229 -12.472 -9.171 1.00 90.62 108 PRO A CA 1
ATOM 846 C C . PRO A 1 108 ? 13.964 -13.736 -8.359 1.00 90.62 108 PRO A C 1
ATOM 848 O O . PRO A 1 108 ? 14.484 -14.810 -8.666 1.00 90.62 108 PRO A O 1
ATOM 851 N N . ARG A 1 109 ? 13.145 -13.618 -7.316 1.00 88.69 109 ARG A N 1
ATOM 852 C CA . ARG A 1 109 ? 12.790 -14.748 -6.456 1.00 88.69 109 ARG A CA 1
ATOM 853 C C . ARG A 1 109 ? 11.375 -14.604 -5.942 1.00 88.69 109 ARG A C 1
ATOM 855 O O . ARG A 1 109 ? 10.917 -13.493 -5.685 1.00 88.69 109 ARG A O 1
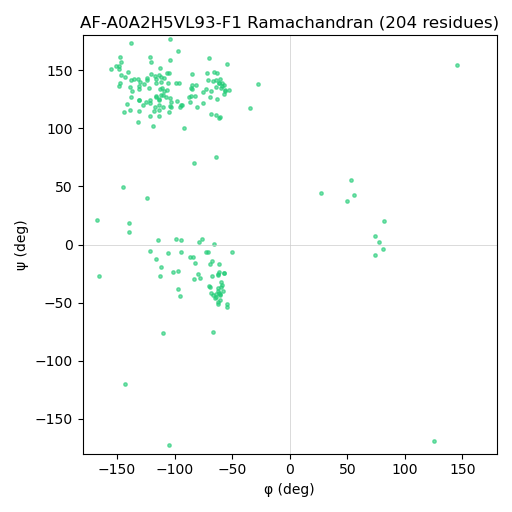ATOM 862 N N . ALA A 1 110 ? 10.701 -15.739 -5.793 1.00 94.44 110 ALA A N 1
ATOM 863 C CA . ALA A 1 110 ? 9.421 -15.760 -5.114 1.00 94.44 110 ALA A CA 1
ATOM 864 C C . ALA A 1 110 ? 9.626 -15.344 -3.656 1.00 94.44 110 ALA A C 1
ATOM 866 O O . ALA A 1 110 ? 10.577 -15.783 -3.004 1.00 94.44 110 ALA A O 1
ATOM 867 N N . LEU A 1 111 ? 8.746 -14.482 -3.164 1.00 94.25 111 LEU A N 1
ATOM 868 C CA . LEU A 1 111 ? 8.731 -14.041 -1.778 1.00 94.25 111 LEU A CA 1
ATOM 869 C C . LEU A 1 111 ? 7.373 -14.383 -1.185 1.00 94.25 111 LEU A C 1
ATOM 871 O O . LEU A 1 111 ? 6.344 -14.121 -1.793 1.00 94.25 111 LEU A O 1
ATOM 875 N N . SER A 1 112 ? 7.384 -14.941 0.017 1.00 97.00 112 SER A N 1
ATOM 876 C CA . SER A 1 112 ? 6.203 -15.080 0.861 1.00 97.00 112 SER A CA 1
ATOM 877 C C . SER A 1 112 ? 6.615 -14.583 2.233 1.00 97.00 112 SER A C 1
ATOM 879 O O . SER A 1 112 ? 7.410 -15.230 2.917 1.00 97.00 112 SER A O 1
ATOM 881 N N . VAL A 1 113 ? 6.155 -13.392 2.601 1.00 96.62 113 VAL A N 1
ATOM 882 C CA . VAL A 1 113 ? 6.613 -12.698 3.804 1.00 96.62 113 VAL A CA 1
ATOM 883 C C . VAL A 1 113 ? 5.437 -12.221 4.637 1.00 96.62 113 VAL A C 1
ATOM 885 O O . VAL A 1 113 ? 4.445 -11.714 4.118 1.00 96.62 113 VAL A O 1
ATOM 888 N N . LYS A 1 114 ? 5.567 -12.358 5.956 1.00 97.69 114 LYS A N 1
ATOM 889 C CA . LYS A 1 114 ? 4.633 -11.738 6.892 1.00 97.69 114 LYS A CA 1
ATOM 890 C C . LYS A 1 114 ? 4.917 -10.245 6.965 1.00 97.69 114 LYS A C 1
ATOM 892 O O . LYS A 1 114 ? 6.068 -9.843 7.148 1.00 97.69 114 LYS A O 1
ATOM 897 N N . ILE A 1 115 ? 3.873 -9.442 6.842 1.00 96.50 115 ILE A N 1
ATOM 898 C CA . ILE A 1 115 ? 3.941 -7.986 6.954 1.00 96.50 115 ILE A CA 1
ATOM 899 C C . ILE A 1 115 ? 3.183 -7.535 8.196 1.00 96.50 115 ILE A C 1
ATOM 901 O O . ILE A 1 115 ? 2.203 -8.163 8.581 1.00 96.50 115 ILE A O 1
ATOM 905 N N . ARG A 1 116 ? 3.651 -6.471 8.847 1.00 95.31 116 ARG A N 1
ATOM 906 C CA . ARG A 1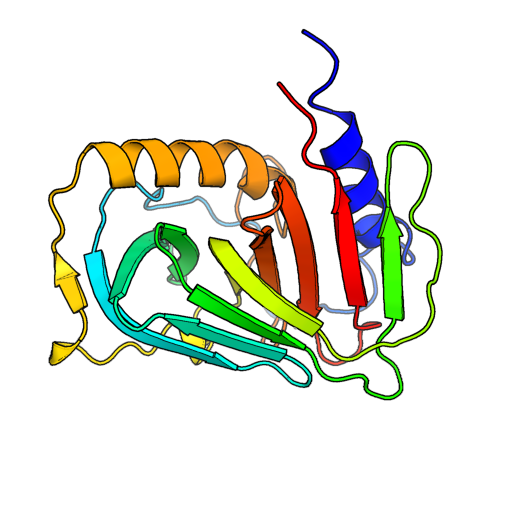 116 ? 3.029 -5.891 10.050 1.00 95.31 116 ARG A CA 1
ATOM 907 C C . ARG A 1 116 ? 2.133 -4.709 9.739 1.00 95.31 116 ARG A C 1
ATOM 909 O O . ARG A 1 116 ? 1.133 -4.498 10.412 1.00 95.31 116 ARG A O 1
ATOM 916 N N . ASN A 1 117 ? 2.565 -3.897 8.783 1.00 95.69 117 ASN A N 1
ATOM 917 C CA . ASN A 1 117 ? 1.885 -2.687 8.371 1.00 95.69 117 ASN A CA 1
ATOM 918 C C . ASN A 1 117 ? 2.142 -2.473 6.882 1.00 95.69 117 ASN A C 1
ATOM 920 O O . ASN A 1 117 ? 3.186 -2.886 6.368 1.00 95.69 117 ASN A O 1
ATOM 924 N N . ALA A 1 118 ? 1.229 -1.786 6.209 1.00 97.19 118 ALA A N 1
ATOM 925 C CA . ALA A 1 118 ? 1.425 -1.361 4.836 1.00 97.19 118 ALA A CA 1
ATOM 926 C C . ALA A 1 118 ? 0.876 0.043 4.593 1.00 97.19 118 ALA A C 1
ATOM 928 O O . ALA A 1 118 ? -0.114 0.462 5.187 1.00 97.19 118 ALA A O 1
ATOM 929 N N . TYR A 1 119 ? 1.528 0.755 3.688 1.00 97.19 119 TYR A N 1
ATOM 930 C CA . TYR A 1 119 ? 1.081 2.018 3.129 1.00 97.19 119 TYR A CA 1
ATOM 931 C C . TYR A 1 119 ? 0.833 1.825 1.635 1.00 97.19 119 TYR A C 1
ATOM 933 O O . TYR A 1 119 ? 1.696 1.315 0.924 1.00 97.19 119 TYR A O 1
ATOM 941 N N . LEU A 1 120 ? -0.347 2.213 1.167 1.00 96.75 120 LEU A N 1
ATOM 942 C CA . LEU A 1 120 ? -0.783 2.033 -0.211 1.00 96.75 120 LEU A CA 1
ATOM 943 C C . LEU A 1 120 ? -1.124 3.396 -0.833 1.00 96.75 120 LEU A C 1
ATOM 945 O O . LEU A 1 120 ? -1.987 4.105 -0.308 1.00 96.75 120 LEU A O 1
ATOM 949 N N . ARG A 1 121 ? -0.492 3.735 -1.968 1.00 93.25 121 ARG A N 1
ATOM 950 C CA . ARG A 1 121 ? -0.937 4.810 -2.879 1.00 93.25 121 ARG A CA 1
ATOM 951 C C . ARG A 1 121 ? -1.526 4.233 -4.143 1.00 93.25 121 ARG A C 1
ATOM 953 O O . ARG A 1 121 ? -0.874 3.433 -4.813 1.00 93.25 121 ARG A O 1
ATOM 960 N N . VAL A 1 122 ? -2.736 4.674 -4.463 1.00 92.75 122 VAL A N 1
ATOM 961 C CA . VAL A 1 122 ? -3.521 4.199 -5.605 1.00 92.75 122 VAL A CA 1
ATOM 962 C C . VAL A 1 122 ? -4.394 5.313 -6.174 1.00 92.75 122 VAL A C 1
ATOM 964 O O . VAL A 1 122 ? -4.678 6.312 -5.509 1.00 92.75 122 VAL A O 1
ATOM 967 N N . HIS A 1 123 ? -4.850 5.119 -7.409 1.00 90.94 123 HIS A N 1
ATOM 968 C CA . HIS A 1 123 ? -5.916 5.926 -7.999 1.00 90.94 123 HIS A CA 1
ATOM 969 C C . HIS A 1 123 ? -7.242 5.754 -7.209 1.00 90.94 123 HIS A C 1
ATOM 971 O O . HIS A 1 123 ? -7.516 4.648 -6.736 1.00 90.94 123 HIS A O 1
ATOM 977 N N . PRO A 1 124 ? -8.114 6.781 -7.100 1.00 88.50 124 PRO A N 1
ATOM 978 C CA . PRO A 1 124 ? -9.389 6.685 -6.375 1.00 88.50 124 PRO A CA 1
ATOM 979 C C . PRO A 1 124 ? -10.354 5.594 -6.827 1.00 88.50 124 PRO A C 1
ATOM 981 O O . PRO A 1 124 ? -11.208 5.154 -6.062 1.00 88.50 124 PRO A O 1
ATOM 984 N N . GLU A 1 125 ? -10.237 5.165 -8.078 1.00 88.00 125 GLU A N 1
ATOM 985 C CA . GLU A 1 125 ? -11.119 4.152 -8.666 1.00 88.00 125 GLU A CA 1
ATOM 986 C C . GLU A 1 125 ? -10.555 2.728 -8.565 1.00 88.00 125 GLU A C 1
ATOM 988 O O . GLU A 1 125 ? -11.158 1.778 -9.081 1.00 88.00 125 GLU A O 1
ATOM 993 N N . ASP A 1 126 ? -9.405 2.572 -7.906 1.00 91.25 126 ASP A N 1
ATOM 994 C CA . ASP A 1 126 ? -8.724 1.295 -7.777 1.00 91.25 126 ASP A CA 1
ATOM 995 C C . ASP A 1 126 ? -9.576 0.256 -7.033 1.00 91.25 126 ASP A C 1
ATOM 997 O O . ASP A 1 126 ? -10.237 0.535 -6.029 1.00 91.25 126 ASP A O 1
ATOM 1001 N N . VAL A 1 127 ? -9.548 -0.986 -7.520 1.00 88.38 127 VAL A N 1
ATOM 1002 C CA . VAL A 1 127 ? -10.314 -2.095 -6.940 1.00 88.38 127 VAL A CA 1
ATOM 1003 C C . VAL A 1 127 ? -9.918 -2.419 -5.498 1.00 88.38 127 VAL A C 1
ATOM 1005 O O . VAL A 1 127 ? -10.769 -2.898 -4.754 1.00 88.38 127 VAL A O 1
ATOM 1008 N N . ALA A 1 128 ? -8.691 -2.105 -5.067 1.00 87.25 128 ALA A N 1
ATOM 1009 C CA . ALA A 1 128 ? -8.245 -2.298 -3.683 1.00 87.25 128 ALA A CA 1
ATOM 1010 C C . ALA A 1 128 ? -9.072 -1.485 -2.666 1.00 87.25 128 ALA A C 1
ATOM 1012 O O . ALA A 1 128 ? -9.161 -1.856 -1.494 1.00 87.25 128 ALA A O 1
ATOM 1013 N N . LEU A 1 129 ? -9.707 -0.395 -3.116 1.00 86.81 129 LEU A N 1
ATOM 1014 C CA . LEU A 1 129 ? -10.580 0.455 -2.303 1.00 86.81 129 LEU A CA 1
ATOM 1015 C C . LEU A 1 129 ? -12.019 -0.081 -2.211 1.00 86.81 129 LEU A C 1
ATOM 1017 O O . LEU A 1 129 ? -12.809 0.402 -1.399 1.00 86.81 129 LEU A O 1
ATOM 1021 N N . ARG A 1 130 ? -12.384 -1.087 -3.020 1.00 85.94 130 ARG A N 1
ATOM 1022 C CA . ARG A 1 130 ? -13.739 -1.661 -3.075 1.00 85.94 130 ARG A CA 1
ATOM 1023 C C . ARG A 1 130 ? -13.935 -2.707 -1.980 1.00 85.94 130 ARG A C 1
ATOM 1025 O O . ARG A 1 130 ? -14.043 -3.902 -2.244 1.00 85.94 130 ARG A O 1
ATOM 1032 N N . ILE A 1 131 ? -13.992 -2.244 -0.737 1.00 82.56 131 ILE A N 1
ATOM 1033 C CA . ILE A 1 131 ? -14.259 -3.089 0.430 1.00 82.56 131 ILE A CA 1
ATOM 1034 C C . ILE A 1 131 ? -15.772 -3.189 0.632 1.00 82.56 131 ILE A C 1
ATOM 1036 O O . ILE A 1 131 ? -16.469 -2.174 0.698 1.00 82.56 131 ILE A O 1
ATOM 1040 N N . ALA A 1 132 ? -16.292 -4.414 0.724 1.00 79.31 132 ALA A N 1
ATOM 1041 C CA . ALA A 1 132 ? -17.710 -4.639 0.976 1.00 79.31 132 ALA A CA 1
ATOM 1042 C C . ALA A 1 132 ? -18.120 -4.043 2.336 1.00 79.31 132 ALA A C 1
ATOM 1044 O O . ALA A 1 132 ? -17.384 -4.140 3.318 1.00 79.31 132 ALA A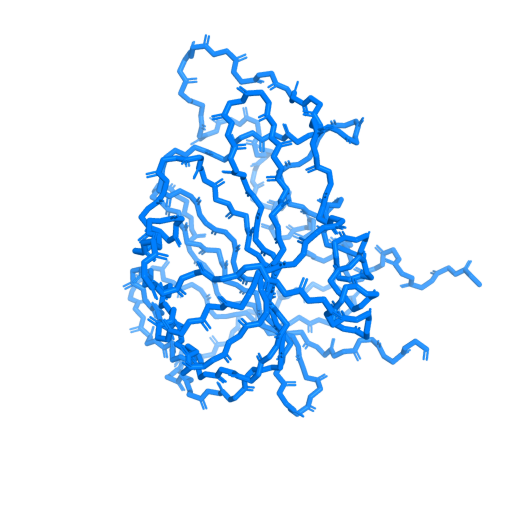 O 1
ATOM 1045 N N . ARG A 1 133 ? -19.293 -3.402 2.396 1.00 76.94 133 ARG A N 1
ATOM 1046 C CA . ARG A 1 133 ? -19.739 -2.640 3.577 1.00 76.94 133 ARG A CA 1
ATOM 1047 C C . ARG A 1 133 ? -19.843 -3.498 4.840 1.00 76.94 133 ARG A C 1
ATOM 1049 O O . ARG A 1 133 ? -19.556 -3.017 5.926 1.00 76.94 133 ARG A O 1
ATOM 1056 N N . ASP A 1 134 ? -20.260 -4.748 4.698 1.00 79.94 134 ASP A N 1
ATOM 1057 C CA . ASP A 1 134 ? -20.351 -5.743 5.772 1.00 79.94 134 ASP A CA 1
ATOM 1058 C C . ASP A 1 134 ? -18.979 -6.195 6.295 1.00 79.94 134 ASP A C 1
ATOM 1060 O O . ASP A 1 134 ? -18.884 -6.724 7.399 1.00 79.94 134 ASP A O 1
ATOM 1064 N N . ARG A 1 135 ? -17.913 -5.938 5.531 1.00 79.62 135 ARG A N 1
ATOM 1065 C CA . ARG A 1 135 ? -16.523 -6.223 5.899 1.00 79.62 135 ARG A CA 1
ATOM 1066 C C . ARG A 1 135 ? -15.778 -5.011 6.437 1.00 79.62 135 ARG A C 1
ATOM 1068 O O . ARG A 1 135 ? -14.583 -5.127 6.671 1.00 79.62 135 ARG A O 1
ATOM 1075 N N . LEU A 1 136 ? -16.439 -3.864 6.611 1.00 85.12 136 LEU A N 1
ATOM 1076 C CA . LEU A 1 136 ? -15.816 -2.631 7.089 1.00 85.12 136 LEU A CA 1
ATOM 1077 C C . LEU A 1 136 ? -16.632 -2.023 8.234 1.00 85.12 136 LEU A C 1
ATOM 1079 O O . LEU A 1 136 ? -17.751 -1.551 8.039 1.00 85.12 136 LEU A O 1
ATOM 1083 N N . ALA A 1 137 ? -16.051 -1.980 9.429 1.00 84.88 137 ALA A N 1
ATOM 1084 C CA . ALA A 1 137 ? -16.671 -1.395 10.615 1.00 84.88 137 ALA A CA 1
ATOM 1085 C C . ALA A 1 137 ? -15.814 -0.246 11.165 1.00 84.88 137 ALA A C 1
ATOM 1087 O O . ALA A 1 137 ? -14.590 -0.324 11.090 1.00 84.88 137 ALA A O 1
ATOM 1088 N N . PRO A 1 138 ? -16.394 0.820 11.744 1.00 85.69 138 PRO A N 1
ATOM 1089 C CA . PRO A 1 138 ? -15.609 1.825 12.458 1.00 85.69 138 PRO A CA 1
ATOM 1090 C C . PRO A 1 138 ? -14.776 1.183 13.576 1.00 85.69 138 PRO A C 1
ATOM 1092 O O . PRO A 1 138 ? -15.305 0.400 14.365 1.00 85.69 138 PRO A O 1
ATOM 1095 N N . ALA A 1 139 ? -13.495 1.535 13.663 1.00 84.31 139 ALA A N 1
ATOM 1096 C CA . ALA A 1 139 ? -12.607 1.111 14.740 1.00 84.31 139 ALA A CA 1
ATOM 1097 C C . ALA A 1 139 ? -12.326 2.285 15.691 1.00 84.31 139 ALA A C 1
ATOM 1099 O O . ALA A 1 139 ? -12.302 3.445 15.284 1.00 84.31 139 ALA A O 1
ATOM 1100 N N . ARG A 1 140 ? -12.134 1.984 16.979 1.00 82.81 140 ARG A N 1
ATOM 1101 C CA . ARG A 1 140 ? -11.758 2.960 18.023 1.00 82.81 140 ARG A CA 1
ATOM 1102 C C . ARG A 1 140 ? -10.482 2.530 18.743 1.00 82.81 140 ARG A C 1
ATOM 1104 O O . ARG A 1 140 ? -10.375 2.616 19.960 1.00 82.81 140 ARG A O 1
ATOM 1111 N N . GLU A 1 141 ? -9.537 2.009 17.976 1.00 88.00 141 GLU A N 1
ATOM 1112 C CA . GLU A 1 141 ? -8.250 1.540 18.481 1.00 88.00 141 GLU A CA 1
ATOM 1113 C C . GLU A 1 141 ? -7.228 2.665 18.405 1.00 88.00 141 GLU A C 1
ATOM 1115 O O . GLU A 1 141 ? -6.673 2.945 17.342 1.00 88.00 141 GLU A O 1
ATOM 1120 N N . GLU A 1 142 ? -6.996 3.315 19.542 1.00 89.56 142 GLU A N 1
ATOM 1121 C CA . GLU A 1 142 ? -6.104 4.470 19.649 1.00 89.56 142 GLU A CA 1
ATOM 1122 C C . GLU A 1 142 ? -4.663 4.129 19.241 1.00 89.56 142 GLU A C 1
ATOM 1124 O O . GLU A 1 142 ? -4.052 4.857 18.463 1.00 89.56 142 GLU A O 1
ATOM 1129 N N . GLU A 1 143 ? -4.141 2.973 19.658 1.00 92.62 143 GLU A N 1
ATOM 1130 C CA . GLU A 1 143 ? -2.794 2.532 19.272 1.00 92.62 143 GLU A CA 1
ATOM 1131 C C . GLU A 1 143 ? -2.648 2.335 17.756 1.00 92.62 143 GLU A C 1
ATOM 1133 O O . GLU A 1 143 ? -1.629 2.705 17.164 1.00 92.62 143 GLU A O 1
ATOM 1138 N N . ALA A 1 144 ? -3.673 1.768 17.113 1.00 92.00 144 ALA A N 1
ATOM 1139 C CA . ALA A 1 144 ? -3.675 1.564 15.671 1.00 92.00 144 ALA A CA 1
ATOM 1140 C C . ALA A 1 144 ? -3.773 2.899 14.921 1.00 92.00 144 ALA A C 1
ATOM 1142 O O . ALA A 1 144 ? -3.106 3.076 13.903 1.00 92.00 144 ALA A O 1
ATOM 1143 N N . LEU A 1 145 ? -4.542 3.855 15.452 1.00 91.19 145 LEU A N 1
ATOM 1144 C CA . LEU A 1 145 ? -4.625 5.213 14.918 1.00 91.19 145 LEU A CA 1
ATOM 1145 C C . LEU A 1 145 ? -3.269 5.932 14.987 1.00 91.19 145 LEU A C 1
ATOM 1147 O O . LEU A 1 145 ? -2.773 6.387 13.959 1.00 91.19 145 LEU A O 1
ATOM 1151 N N . VAL A 1 146 ? -2.616 5.951 16.153 1.00 93.56 146 VAL A N 1
ATOM 1152 C CA . VAL A 1 146 ? -1.284 6.567 16.323 1.00 93.56 146 VAL A CA 1
ATOM 1153 C C . VAL A 1 146 ? -0.258 5.943 15.373 1.00 93.56 146 VAL A C 1
ATOM 1155 O O . VAL A 1 146 ? 0.579 6.636 14.779 1.00 93.56 146 VAL A O 1
ATOM 1158 N N . ARG A 1 147 ? -0.322 4.619 15.188 1.00 94.19 147 ARG A N 1
ATOM 1159 C CA . ARG A 1 147 ? 0.557 3.916 14.250 1.00 94.19 147 ARG A CA 1
ATOM 1160 C C . ARG A 1 147 ? 0.266 4.298 12.801 1.00 94.19 147 ARG A C 1
ATOM 1162 O O . ARG A 1 147 ? 1.211 4.555 12.056 1.00 94.19 147 ARG A O 1
ATOM 1169 N N . ALA A 1 148 ? -1.006 4.379 12.416 1.00 93.81 148 ALA A N 1
ATOM 1170 C CA . ALA A 1 148 ? -1.403 4.789 11.076 1.00 93.81 148 ALA A CA 1
ATOM 1171 C C . ALA A 1 148 ? -0.929 6.217 10.754 1.00 93.81 148 ALA A C 1
ATOM 1173 O O . ALA A 1 148 ? -0.353 6.448 9.691 1.00 93.81 148 ALA A O 1
ATOM 1174 N N . GLU A 1 149 ? -1.078 7.150 11.697 1.00 93.12 149 GLU A N 1
ATOM 1175 C CA . GLU A 1 149 ? -0.590 8.528 11.564 1.00 93.12 149 GLU A CA 1
ATOM 1176 C C . GLU A 1 149 ? 0.931 8.597 11.404 1.00 93.12 149 GLU A C 1
ATOM 1178 O O . GLU A 1 149 ? 1.448 9.363 10.585 1.00 93.12 149 GLU A O 1
ATOM 1183 N N . THR A 1 150 ? 1.655 7.786 12.177 1.00 93.00 150 THR A N 1
ATOM 1184 C CA . THR A 1 150 ? 3.117 7.701 12.095 1.00 93.00 150 THR A CA 1
ATOM 1185 C C . THR A 1 150 ? 3.545 7.219 10.712 1.00 93.00 150 THR A C 1
ATOM 1187 O O . THR A 1 150 ? 4.362 7.870 10.063 1.00 93.00 150 THR A O 1
ATOM 1190 N N . ILE A 1 151 ? 2.948 6.129 10.221 1.00 93.75 151 ILE A N 1
ATOM 1191 C CA . ILE A 1 151 ? 3.241 5.591 8.887 1.00 93.75 151 ILE A CA 1
ATOM 1192 C C . ILE A 1 151 ? 2.902 6.619 7.806 1.00 93.75 151 ILE A C 1
ATOM 1194 O O . ILE A 1 151 ? 3.733 6.880 6.942 1.00 93.75 151 ILE A O 1
ATOM 1198 N N . HIS A 1 152 ? 1.725 7.245 7.866 1.00 92.19 152 HIS A N 1
ATOM 1199 C CA . HIS A 1 152 ? 1.333 8.279 6.909 1.00 92.19 152 HIS A CA 1
ATOM 1200 C C . HIS A 1 152 ? 2.372 9.403 6.848 1.00 92.19 152 HIS A C 1
ATOM 1202 O O . HIS A 1 152 ? 2.898 9.697 5.777 1.00 92.19 152 HIS A O 1
ATOM 1208 N N . ARG A 1 153 ? 2.755 9.969 7.997 1.00 90.31 153 ARG A N 1
ATOM 1209 C CA . ARG A 1 153 ? 3.742 11.057 8.068 1.00 90.31 153 ARG A CA 1
ATOM 1210 C C . ARG A 1 153 ? 5.095 10.671 7.472 1.00 90.31 153 ARG A C 1
ATOM 1212 O O . ARG A 1 153 ? 5.783 11.509 6.900 1.00 90.31 153 ARG A O 1
ATOM 1219 N N . GLU A 1 154 ? 5.488 9.412 7.620 1.00 89.88 154 GLU A N 1
ATOM 1220 C CA . GLU A 1 154 ? 6.754 8.898 7.105 1.00 89.88 154 GLU A CA 1
ATOM 1221 C C . GLU A 1 154 ? 6.759 8.572 5.614 1.00 89.88 154 GLU A C 1
ATOM 1223 O O . GLU A 1 154 ? 7.838 8.498 5.022 1.00 89.88 154 GLU A O 1
ATOM 1228 N N . ARG A 1 155 ? 5.594 8.273 5.036 1.00 90.06 155 ARG A N 1
ATOM 1229 C CA . ARG A 1 155 ? 5.481 7.716 3.680 1.00 90.06 155 ARG A CA 1
ATOM 1230 C C . ARG A 1 155 ? 4.828 8.667 2.693 1.00 90.06 155 ARG A C 1
ATOM 1232 O O . ARG A 1 155 ? 5.159 8.598 1.517 1.00 90.06 155 ARG A O 1
ATOM 1239 N N . PHE A 1 156 ? 3.973 9.573 3.159 1.00 87.62 156 PHE A N 1
ATOM 1240 C CA . PHE A 1 156 ? 3.227 10.488 2.299 1.00 87.62 156 PHE A CA 1
ATOM 1241 C C . PHE A 1 156 ? 4.146 11.280 1.370 1.00 87.62 156 PHE A C 1
ATOM 1243 O O . PHE A 1 156 ? 4.022 11.186 0.156 1.00 87.62 156 PHE A O 1
ATOM 1250 N N . GLY A 1 157 ? 5.153 11.960 1.923 1.00 84.62 157 GLY A N 1
ATOM 1251 C CA . GLY A 1 157 ? 6.093 12.762 1.134 1.00 84.62 157 GLY A CA 1
ATOM 1252 C C . GLY A 1 157 ? 6.995 11.971 0.177 1.00 84.62 157 GLY A C 1
ATOM 1253 O O . GLY A 1 157 ? 7.830 12.579 -0.481 1.00 84.62 157 GLY A O 1
ATOM 1254 N N . LEU A 1 158 ? 6.873 10.640 0.116 1.00 85.44 158 LEU A N 1
ATOM 1255 C CA . LEU A 1 158 ? 7.690 9.787 -0.748 1.00 85.44 158 LEU A CA 1
ATOM 1256 C C . LEU A 1 158 ? 6.999 9.429 -2.067 1.00 85.44 158 LEU A C 1
ATOM 1258 O O . LEU A 1 158 ? 7.686 9.064 -3.019 1.00 85.44 158 LEU A O 1
ATOM 1262 N N . TYR A 1 159 ? 5.664 9.489 -2.130 1.00 88.06 159 TYR A N 1
ATOM 1263 C CA . TYR A 1 159 ? 4.908 8.870 -3.219 1.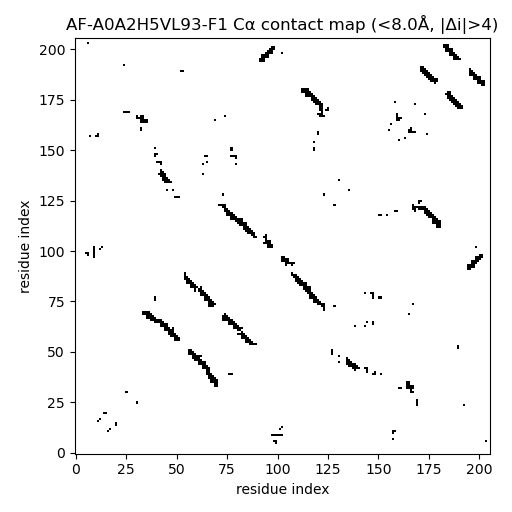00 88.06 159 TYR A CA 1
ATOM 1264 C C . TYR A 1 159 ? 3.761 9.748 -3.703 1.00 88.06 159 TYR A C 1
ATOM 1266 O O . TYR A 1 159 ? 2.778 9.934 -2.990 1.00 88.06 159 TYR A O 1
ATOM 1274 N N . PHE A 1 160 ? 3.846 10.194 -4.959 1.00 82.50 160 PHE A N 1
ATOM 1275 C CA . PHE A 1 160 ? 2.797 10.976 -5.625 1.00 82.50 160 PHE A CA 1
ATOM 1276 C C . PHE A 1 160 ? 2.380 12.204 -4.806 1.00 82.50 160 PHE A C 1
ATOM 1278 O O . PHE A 1 160 ? 1.209 12.383 -4.473 1.00 82.50 160 PHE A O 1
ATOM 1285 N N . VAL A 1 161 ? 3.357 13.043 -4.467 1.00 84.00 161 VAL A N 1
ATOM 1286 C CA . VAL A 1 161 ? 3.154 14.308 -3.756 1.00 84.00 161 VAL A CA 1
ATOM 1287 C C . VAL A 1 161 ? 3.922 15.416 -4.464 1.00 84.00 161 VAL A C 1
ATOM 1289 O O . VAL A 1 161 ? 5.035 15.201 -4.936 1.00 84.00 161 VAL A O 1
ATOM 1292 N N . HIS A 1 162 ? 3.329 16.605 -4.511 1.00 83.12 162 HIS A N 1
ATOM 1293 C CA . HIS A 1 162 ? 3.951 17.828 -5.009 1.00 83.12 162 HIS A CA 1
ATOM 1294 C C . HIS A 1 162 ? 3.581 18.972 -4.067 1.00 83.12 162 HIS A C 1
ATOM 1296 O O . HIS A 1 162 ? 2.405 19.141 -3.753 1.00 83.12 162 HIS A O 1
ATOM 1302 N N . ASP A 1 163 ? 4.573 19.705 -3.559 1.00 84.50 163 ASP A N 1
ATOM 1303 C CA . ASP A 1 163 ? 4.385 20.797 -2.590 1.00 84.50 163 ASP A CA 1
ATOM 1304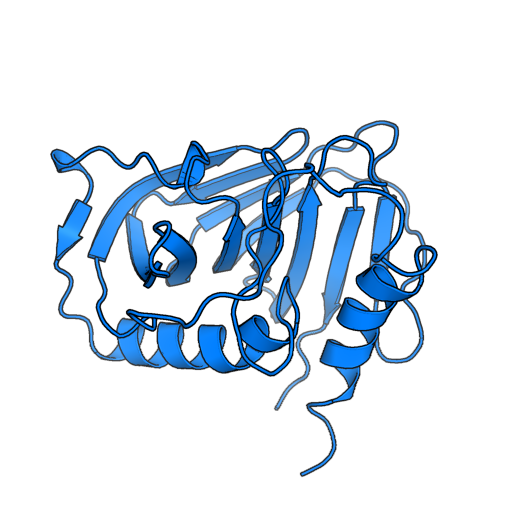 C C . ASP A 1 163 ? 3.513 20.427 -1.373 1.00 84.50 163 ASP A C 1
ATOM 1306 O O . ASP A 1 163 ? 2.712 21.215 -0.873 1.00 84.50 163 ASP A O 1
ATOM 1310 N N . GLY A 1 164 ? 3.653 19.190 -0.882 1.00 81.62 164 GLY A N 1
ATOM 1311 C CA . GLY A 1 164 ? 2.875 18.684 0.255 1.00 81.62 164 GLY A CA 1
ATOM 1312 C C . GLY A 1 164 ? 1.409 18.361 -0.063 1.00 81.62 164 GLY A C 1
ATOM 1313 O O . GLY A 1 164 ? 0.649 18.038 0.848 1.00 81.62 164 GLY A O 1
ATOM 1314 N N . LEU A 1 165 ? 1.012 18.413 -1.335 1.00 85.12 165 LEU A N 1
ATOM 1315 C CA . LEU A 1 165 ? -0.316 18.056 -1.827 1.00 85.12 165 LEU A CA 1
ATOM 1316 C C . LEU A 1 165 ? -0.288 16.700 -2.534 1.00 85.12 165 LEU A C 1
ATOM 1318 O O . LEU A 1 165 ? 0.697 16.333 -3.175 1.00 85.12 165 LEU A O 1
ATOM 1322 N N . ALA A 1 166 ? -1.388 15.958 -2.435 1.00 85.25 166 ALA A N 1
ATOM 1323 C CA . ALA A 1 166 ? -1.501 14.632 -3.023 1.00 85.25 166 ALA A CA 1
ATOM 1324 C C . ALA A 1 166 ? -1.698 14.730 -4.541 1.00 85.25 166 ALA A C 1
ATOM 1326 O O . ALA A 1 166 ? -2.682 15.295 -5.016 1.00 85.25 166 ALA A O 1
ATOM 1327 N N . VAL A 1 167 ? -0.803 14.117 -5.305 1.00 86.19 167 VAL A N 1
ATOM 1328 C CA . VAL A 1 167 ? -1.009 13.848 -6.729 1.00 86.19 167 VAL A CA 1
ATOM 1329 C C . VAL A 1 167 ? -1.791 12.541 -6.846 1.00 86.19 167 VAL A C 1
ATOM 1331 O O . VAL A 1 167 ? -1.560 11.579 -6.102 1.00 86.19 167 VAL A O 1
ATOM 1334 N N . ILE A 1 168 ? -2.772 12.514 -7.743 1.00 84.94 168 ILE A N 1
ATOM 1335 C CA . ILE A 1 168 ? -3.542 11.302 -8.014 1.00 84.94 168 ILE A CA 1
ATOM 1336 C C . ILE A 1 168 ? -2.713 10.423 -8.951 1.00 84.94 168 ILE A C 1
ATOM 1338 O O . ILE A 1 168 ? -2.439 10.858 -10.067 1.00 84.94 168 ILE A O 1
ATOM 1342 N N . PRO A 1 169 ? -2.315 9.203 -8.540 1.00 84.81 169 PRO A N 1
ATOM 1343 C CA . PRO A 1 169 ? -1.612 8.297 -9.439 1.00 84.81 169 PRO A CA 1
ATOM 1344 C C . PRO A 1 169 ? -2.502 7.974 -10.644 1.00 84.81 169 PRO A C 1
ATOM 1346 O O . PRO A 1 169 ? -3.700 7.788 -10.435 1.00 84.81 169 PRO A O 1
ATOM 1349 N N . PRO A 1 170 ? -1.967 7.843 -11.868 1.00 83.81 170 PRO A N 1
ATOM 1350 C CA . PRO A 1 170 ? -2.752 7.407 -13.019 1.00 83.81 170 PRO A CA 1
ATOM 1351 C C . PRO A 1 170 ? -3.469 6.065 -12.775 1.00 83.81 170 PRO A C 1
ATOM 1353 O O . PRO A 1 170 ? -3.009 5.253 -11.962 1.00 83.81 170 PRO A O 1
ATOM 1356 N N . PRO A 1 171 ? -4.579 5.777 -13.481 1.00 85.75 171 PRO A N 1
ATOM 1357 C CA . PRO A 1 171 ? -5.278 4.504 -13.346 1.00 85.75 171 PRO A CA 1
ATOM 1358 C C . PRO A 1 171 ? -4.351 3.292 -13.532 1.00 85.75 171 PRO A C 1
ATOM 1360 O O . PRO A 1 171 ? -3.565 3.220 -14.475 1.00 85.75 171 PRO A O 1
ATOM 1363 N N . GLY A 1 172 ? -4.450 2.324 -12.618 1.00 85.94 172 GLY A N 1
ATOM 1364 C CA . GLY A 1 172 ? -3.621 1.114 -12.619 1.00 85.94 172 GLY A CA 1
ATOM 1365 C C . GLY A 1 172 ? -2.223 1.284 -12.015 1.00 85.94 172 GLY A C 1
ATOM 1366 O O . GLY A 1 172 ? -1.508 0.292 -11.896 1.00 85.94 172 GLY A O 1
ATOM 1367 N N . VAL A 1 173 ? -1.831 2.496 -11.610 1.00 88.62 173 VAL A N 1
ATOM 1368 C CA . VAL A 1 173 ? -0.579 2.744 -10.885 1.00 88.62 173 VAL A CA 1
ATOM 1369 C C . VAL A 1 173 ? -0.790 2.538 -9.388 1.00 88.62 173 VAL A C 1
ATOM 1371 O O . VAL A 1 173 ? -1.685 3.131 -8.779 1.00 88.62 173 VAL A O 1
ATOM 1374 N N . ARG A 1 174 ? 0.071 1.719 -8.782 1.00 92.44 174 ARG A N 1
ATOM 1375 C CA . ARG A 1 174 ? 0.067 1.405 -7.355 1.00 92.44 174 ARG A CA 1
ATOM 1376 C C . ARG A 1 174 ? 1.464 1.442 -6.764 1.00 92.44 174 ARG A C 1
ATOM 1378 O O . ARG A 1 174 ? 2.418 0.941 -7.360 1.00 92.44 174 ARG A O 1
ATOM 1385 N N . VAL A 1 175 ? 1.542 1.938 -5.536 1.00 95.56 175 VAL A N 1
ATOM 1386 C CA . VAL A 1 175 ? 2.689 1.723 -4.652 1.00 95.56 175 VAL A CA 1
ATOM 1387 C C . VAL A 1 175 ? 2.216 1.042 -3.380 1.00 95.56 175 VAL A C 1
ATOM 1389 O O . VAL A 1 175 ? 1.389 1.608 -2.671 1.00 95.56 175 VAL A O 1
ATOM 1392 N N . LEU A 1 176 ? 2.767 -0.135 -3.080 1.00 97.50 176 LEU A N 1
ATOM 1393 C CA . LEU A 1 176 ? 2.596 -0.827 -1.801 1.00 97.50 176 LEU A CA 1
ATOM 1394 C C . LEU A 1 176 ? 3.919 -0.801 -1.035 1.00 97.50 176 LEU A C 1
ATOM 1396 O O . LEU A 1 176 ? 4.901 -1.379 -1.479 1.00 97.50 176 LEU A O 1
ATOM 1400 N N . ASP A 1 177 ? 3.937 -0.177 0.132 1.00 96.94 177 ASP A N 1
ATOM 1401 C CA . ASP A 1 177 ? 5.109 -0.035 0.990 1.00 96.94 177 ASP A CA 1
ATOM 1402 C C . ASP A 1 177 ? 4.851 -0.715 2.332 1.00 96.94 177 ASP A C 1
ATOM 1404 O O . ASP A 1 177 ? 4.117 -0.198 3.177 1.00 96.94 177 ASP A O 1
ATOM 1408 N N . ALA A 1 178 ? 5.408 -1.909 2.503 1.00 96.88 178 ALA A N 1
ATOM 1409 C CA . ALA A 1 178 ? 5.117 -2.788 3.622 1.00 96.88 178 ALA A CA 1
ATOM 1410 C C . ALA A 1 178 ? 6.313 -2.949 4.565 1.00 96.88 178 ALA A C 1
ATOM 1412 O O . ALA A 1 178 ? 7.456 -3.109 4.138 1.00 96.88 178 ALA A O 1
ATOM 1413 N N . GLU A 1 179 ? 6.037 -2.971 5.867 1.00 95.81 179 GLU A N 1
ATOM 1414 C CA . GLU A 1 179 ? 6.983 -3.410 6.893 1.00 95.81 179 GLU A CA 1
ATOM 1415 C C . GLU A 1 179 ? 6.871 -4.928 7.066 1.00 95.81 179 GLU A C 1
ATOM 1417 O O . GLU A 1 179 ? 5.801 -5.439 7.396 1.00 95.81 179 GLU A O 1
ATOM 1422 N N . ILE A 1 180 ? 7.975 -5.648 6.878 1.00 94.31 180 ILE A N 1
ATOM 1423 C CA . ILE A 1 180 ? 8.080 -7.096 7.077 1.00 94.31 180 ILE A CA 1
ATOM 1424 C C . ILE A 1 180 ? 8.375 -7.383 8.555 1.00 94.31 180 ILE A C 1
ATOM 1426 O O . ILE A 1 180 ? 9.093 -6.640 9.224 1.00 94.31 180 ILE A O 1
ATOM 1430 N N . THR A 1 181 ? 7.861 -8.497 9.082 1.00 90.56 181 THR A N 1
ATOM 1431 C CA . THR A 1 181 ? 8.041 -8.902 10.488 1.00 90.56 181 THR A CA 1
ATOM 1432 C C . THR A 1 181 ? 9.509 -9.036 10.922 1.00 90.56 181 THR A C 1
ATOM 1434 O O . THR A 1 181 ? 9.807 -8.894 12.107 1.00 90.56 181 THR A O 1
ATOM 1437 N N . ASP A 1 182 ? 10.431 -9.275 9.986 1.00 86.94 182 ASP A N 1
ATOM 1438 C CA . ASP A 1 182 ? 11.877 -9.350 10.236 1.00 86.94 182 ASP A CA 1
ATOM 1439 C C . ASP A 1 182 ? 12.562 -7.976 10.369 1.00 86.94 182 ASP A C 1
ATOM 1441 O O . ASP A 1 182 ? 13.774 -7.901 10.570 1.00 86.94 182 ASP A O 1
ATOM 1445 N N . GLY A 1 183 ? 11.793 -6.886 10.288 1.00 83.75 183 GLY A N 1
ATOM 1446 C CA . GLY A 1 183 ? 12.305 -5.527 10.379 1.00 83.75 183 GLY A CA 1
ATOM 1447 C C . GLY A 1 183 ? 12.888 -5.009 9.068 1.00 83.75 183 GLY A C 1
ATOM 1448 O O . GLY A 1 183 ? 13.669 -4.067 9.089 1.00 83.75 183 GLY A O 1
ATOM 1449 N N . ARG A 1 184 ? 12.557 -5.586 7.915 1.00 90.56 184 ARG A N 1
ATOM 1450 C CA . ARG A 1 184 ? 12.818 -4.958 6.612 1.00 90.56 184 ARG A CA 1
ATOM 1451 C C . ARG A 1 184 ? 11.579 -4.239 6.096 1.00 90.56 184 ARG A C 1
ATOM 1453 O O . ARG A 1 184 ? 10.473 -4.423 6.596 1.00 90.56 184 ARG A O 1
ATOM 1460 N N . ARG A 1 185 ? 11.766 -3.414 5.074 1.00 92.44 185 ARG A N 1
ATOM 1461 C CA . ARG A 1 185 ? 10.690 -2.844 4.266 1.00 92.44 185 ARG A CA 1
ATOM 1462 C C . ARG A 1 185 ? 10.732 -3.415 2.864 1.00 92.44 185 ARG A C 1
ATOM 1464 O O . ARG A 1 185 ? 11.806 -3.665 2.322 1.00 92.44 185 ARG A O 1
ATOM 1471 N N . LEU A 1 186 ? 9.559 -3.612 2.289 1.00 94.75 186 LEU A N 1
ATOM 1472 C CA . LEU A 1 186 ? 9.387 -4.048 0.917 1.00 94.75 186 LEU A CA 1
ATOM 1473 C C . LEU A 1 186 ? 8.449 -3.067 0.228 1.00 94.75 186 LEU A C 1
ATOM 1475 O O . LEU A 1 186 ? 7.319 -2.873 0.667 1.00 94.75 186 LEU A O 1
ATOM 1479 N N . VAL A 1 187 ? 8.942 -2.437 -0.831 1.00 95.50 187 VAL A N 1
ATOM 1480 C CA . VAL A 1 187 ? 8.194 -1.486 -1.647 1.00 95.50 187 VAL A CA 1
ATOM 1481 C C . VAL A 1 187 ? 7.935 -2.118 -3.005 1.00 95.50 187 VAL A C 1
ATOM 1483 O O . VAL A 1 187 ? 8.856 -2.608 -3.652 1.00 95.50 187 VAL A O 1
ATOM 1486 N N . ILE A 1 188 ? 6.684 -2.116 -3.436 1.00 96.12 188 ILE A N 1
ATOM 1487 C CA . ILE A 1 188 ? 6.255 -2.600 -4.739 1.00 96.12 188 ILE A CA 1
ATOM 1488 C C . ILE A 1 188 ? 5.745 -1.414 -5.539 1.00 96.12 188 ILE A C 1
ATOM 1490 O O . ILE A 1 188 ? 4.817 -0.739 -5.098 1.00 96.12 188 ILE A O 1
ATOM 1494 N N . LEU A 1 189 ? 6.321 -1.205 -6.720 1.00 94.31 189 LEU A N 1
ATOM 1495 C CA . LEU A 1 189 ? 5.781 -0.320 -7.744 1.00 94.31 189 LEU A CA 1
ATOM 1496 C C . LEU A 1 189 ? 5.156 -1.179 -8.845 1.00 94.31 189 LEU A C 1
ATOM 1498 O O . LEU A 1 189 ? 5.856 -1.898 -9.564 1.00 94.31 189 LEU A O 1
ATOM 1502 N N . ASP A 1 190 ? 3.837 -1.087 -8.980 1.00 92.50 190 ASP A N 1
ATOM 1503 C CA . ASP A 1 190 ? 3.071 -1.779 -10.012 1.00 92.50 190 ASP A CA 1
ATOM 1504 C C . ASP A 1 190 ? 2.326 -0.757 -10.859 1.00 92.50 190 ASP A C 1
ATOM 1506 O O . ASP A 1 190 ? 1.428 -0.075 -10.379 1.00 92.50 190 ASP A O 1
ATOM 1510 N N . ALA A 1 191 ? 2.745 -0.613 -12.110 1.00 86.44 191 ALA A N 1
ATOM 1511 C CA . ALA A 1 191 ? 2.209 0.386 -13.013 1.00 86.44 191 ALA A CA 1
ATOM 1512 C C . ALA A 1 191 ? 2.237 -0.130 -14.456 1.00 86.44 191 ALA A C 1
ATOM 1514 O O . ALA A 1 191 ? 3.249 -0.698 -14.885 1.00 86.44 191 ALA A O 1
ATOM 1515 N N . PRO A 1 192 ? 1.167 0.075 -15.241 1.00 80.19 192 PRO A N 1
ATOM 1516 C CA . PRO A 1 192 ? 1.221 -0.141 -16.678 1.00 80.19 192 PRO A CA 1
ATOM 1517 C C . PRO A 1 192 ? 2.160 0.888 -17.324 1.00 80.19 192 PRO A C 1
ATOM 1519 O O . PRO A 1 192 ? 2.188 2.050 -16.933 1.00 80.19 192 PRO A O 1
ATOM 1522 N N . GLY A 1 193 ? 2.947 0.467 -18.315 1.00 75.62 193 GLY A N 1
ATOM 1523 C CA . GLY A 1 193 ? 3.809 1.374 -19.087 1.00 75.62 193 GLY A CA 1
ATOM 1524 C C . GLY A 1 193 ? 5.062 1.894 -18.367 1.00 75.62 193 GLY A C 1
ATOM 1525 O O . GLY A 1 193 ? 5.930 2.452 -19.035 1.00 75.62 193 GLY A O 1
ATOM 1526 N N . ILE A 1 194 ? 5.212 1.660 -17.057 1.00 77.94 194 ILE A N 1
ATOM 1527 C CA . ILE A 1 194 ? 6.469 1.871 -16.323 1.00 77.94 194 ILE A CA 1
ATOM 1528 C C . ILE A 1 194 ? 7.146 0.530 -16.057 1.00 77.94 194 ILE A C 1
ATOM 1530 O O . ILE A 1 194 ? 6.527 -0.535 -16.019 1.00 77.94 194 ILE A O 1
ATOM 1534 N N . LYS A 1 195 ? 8.448 0.603 -15.812 1.00 83.00 195 LYS A N 1
ATOM 1535 C CA . LYS A 1 195 ? 9.233 -0.489 -15.260 1.00 83.00 195 LYS A CA 1
ATOM 1536 C C . LYS A 1 195 ? 8.755 -0.822 -13.841 1.00 83.00 195 LYS A C 1
ATOM 1538 O O . LYS A 1 195 ? 8.934 -0.029 -12.917 1.00 83.00 195 LYS A O 1
ATOM 1543 N N . ARG A 1 196 ? 8.139 -1.995 -13.689 1.00 91.88 196 ARG A N 1
ATOM 1544 C CA . ARG A 1 196 ? 7.666 -2.526 -12.404 1.00 91.88 196 ARG A CA 1
ATOM 1545 C C . ARG A 1 196 ? 8.839 -2.960 -11.544 1.00 91.88 196 ARG A C 1
ATOM 1547 O O . ARG A 1 196 ? 9.836 -3.458 -12.070 1.00 91.88 196 ARG A O 1
ATOM 1554 N N . SER A 1 197 ? 8.709 -2.824 -10.230 1.00 93.44 197 SER A N 1
ATOM 1555 C CA . SER A 1 197 ? 9.793 -3.197 -9.328 1.00 93.44 197 SER A CA 1
ATOM 1556 C C . SER A 1 197 ? 9.332 -3.659 -7.950 1.00 93.44 197 SER A C 1
ATOM 1558 O O . SER A 1 197 ? 8.271 -3.287 -7.448 1.00 93.44 197 SER A O 1
ATOM 1560 N N . VAL A 1 198 ? 10.182 -4.485 -7.346 1.00 95.25 198 VAL A N 1
ATOM 1561 C CA . VAL A 1 198 ? 10.172 -4.901 -5.948 1.00 95.25 198 VAL A CA 1
ATOM 1562 C C . VAL A 1 198 ? 11.467 -4.402 -5.341 1.00 95.25 198 VAL A C 1
ATOM 1564 O O . VAL A 1 198 ? 12.546 -4.817 -5.755 1.00 95.25 198 VAL A O 1
ATOM 1567 N N . LEU A 1 199 ? 11.374 -3.539 -4.345 1.00 93.56 199 LEU A N 1
ATOM 1568 C CA . LEU A 1 199 ? 12.511 -2.988 -3.634 1.00 93.56 199 LEU A CA 1
ATOM 1569 C C . LEU A 1 199 ? 12.507 -3.479 -2.196 1.00 93.56 199 LEU A C 1
ATOM 1571 O O . LEU A 1 199 ? 11.556 -3.255 -1.453 1.00 93.56 199 LEU A O 1
ATOM 1575 N N . MET A 1 200 ? 13.610 -4.085 -1.782 1.00 91.50 200 MET A N 1
ATOM 1576 C CA . MET A 1 200 ? 13.828 -4.504 -0.408 1.00 91.50 200 MET A CA 1
ATOM 1577 C C . MET A 1 200 ? 14.794 -3.543 0.286 1.00 91.50 200 MET A C 1
ATOM 1579 O O . MET A 1 200 ? 15.889 -3.292 -0.212 1.00 91.50 200 MET A O 1
ATOM 1583 N N . LEU A 1 201 ? 14.383 -3.009 1.432 1.00 88.62 201 LEU A N 1
ATOM 1584 C CA . LEU A 1 201 ? 15.125 -2.029 2.222 1.00 88.62 201 LEU A CA 1
ATOM 1585 C C . LEU A 1 201 ? 15.320 -2.548 3.656 1.00 88.62 201 LEU A C 1
ATOM 1587 O O . LEU A 1 201 ? 14.403 -3.154 4.215 1.00 88.62 201 LEU A O 1
ATOM 1591 N N . PRO A 1 202 ? 16.459 -2.294 4.316 1.00 81.25 202 PRO A N 1
ATOM 1592 C CA . PRO A 1 202 ? 16.561 -2.471 5.764 1.00 81.25 202 PRO A CA 1
ATOM 1593 C C . PRO A 1 202 ? 15.642 -1.464 6.490 1.00 81.25 202 PRO A C 1
ATOM 1595 O O . PRO A 1 202 ? 15.474 -0.344 6.002 1.00 81.25 202 PRO A O 1
ATOM 1598 N N . LEU A 1 203 ? 15.069 -1.789 7.667 1.00 67.00 203 LEU A N 1
ATOM 1599 C CA . LEU A 1 203 ? 14.581 -0.707 8.541 1.00 67.00 203 LEU A CA 1
ATOM 1600 C C . LEU A 1 203 ? 15.789 0.126 8.953 1.00 67.00 203 LEU A C 1
ATOM 1602 O O . LEU A 1 203 ? 16.719 -0.378 9.589 1.00 67.00 203 LEU A O 1
ATOM 1606 N N . GLU A 1 204 ? 15.727 1.426 8.698 1.00 58.94 204 GLU A N 1
ATOM 1607 C CA . GLU A 1 204 ? 16.515 2.366 9.479 1.00 58.94 204 GLU A CA 1
ATOM 1608 C C . GLU A 1 204 ? 16.048 2.255 10.939 1.00 58.94 204 GLU A C 1
ATOM 1610 O O . GLU A 1 204 ? 14.927 2.641 11.275 1.00 58.94 204 GLU A O 1
ATOM 1615 N N . ARG A 1 205 ? 16.889 1.687 11.815 1.00 44.97 205 ARG A N 1
ATOM 1616 C CA . ARG A 1 205 ? 16.690 1.810 13.264 1.00 44.97 205 ARG A CA 1
ATOM 1617 C C . ARG A 1 205 ? 16.758 3.302 13.596 1.00 44.97 205 ARG A C 1
ATOM 1619 O O . ARG A 1 205 ? 17.822 3.907 13.449 1.00 44.97 205 ARG A O 1
ATOM 1626 N N . ARG A 1 206 ? 15.612 3.881 13.956 1.00 43.91 206 ARG A N 1
ATOM 1627 C CA . ARG A 1 206 ? 15.521 5.230 14.520 1.00 43.91 206 ARG A CA 1
ATOM 1628 C C . ARG A 1 206 ? 16.130 5.281 15.909 1.00 43.91 206 ARG A C 1
ATOM 1630 O O . ARG A 1 206 ? 15.960 4.288 16.649 1.00 43.91 206 ARG A O 1
#

Sequence (206 aa):
MLKSAWGAAVILWIVMGQKPFEEKLHDPHTDRPYPLVRSPLVTYRATGWEVVGEFYRAIWTEVVLSFGLTERGATEVVAVGEGMLEVAPREGVEFLEGGTREPHPIAPRALSVKIRNAYLRVHPEDVALRIARDRLAPAREEEALVRAETIHRERFGLYFVHDGLAVIPPPGVRVLDAEITDGRRLVILDAPGIKRSVLMLPLERR

Radius of gyration: 16.16 Å; Cα contacts (8 Å, |Δi|>4): 440; chains: 1; bounding box: 44×37×40 Å

pLDDT: mean 80.79, std 19.67, range [25.95, 98.19]

Foldseek 3Di:
DPPLVQVLVQLLCVCCVPPHVPPFDDDDDDQDFFAFPDDQQWKKKFAFQWDDFPFKIKTDRIWIWTFTATPQGTFKIKTAAKIKMWGHDDPLEFEWEDERPYTDTDDDDIDIFIFGIKMKGAARVDPSPVGDPVRIGTDDDPVSSVVSNVVCVSPVVRPQDDPNGHGGDPHQWMWMWTQTPVQKIWIWTTHPPDRTYIYIYHHPPD

Nearest PDB structures (foldseek):
  8kc0-assembly1_A  TM=3.041E-01  e=2.309E+00  synthetic construct
  8tie-assembly1_o  TM=2.186E-01  e=1.656E+00  Saccharomyces 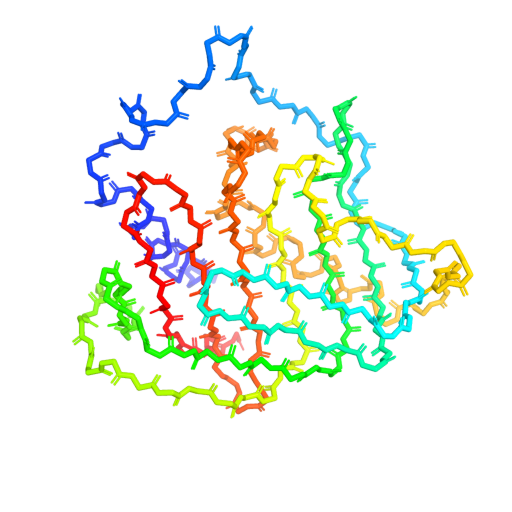cerevisiae

Mean predicted aligned error: 8.27 Å

Solvent-accessible surface area (backbone atoms only — not comparable to full-atom values): 11338 Å² total; per-residue (Å²): 143,86,6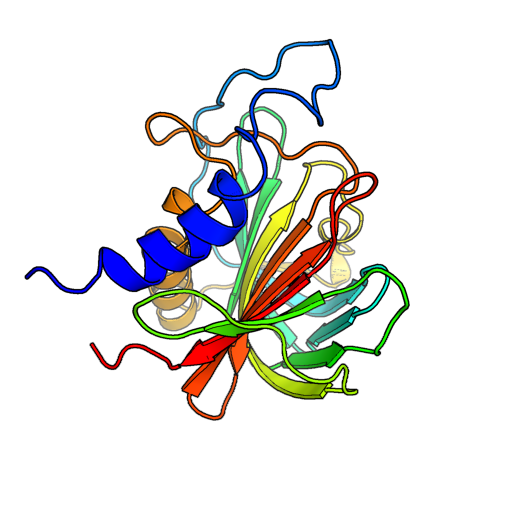8,81,62,47,64,46,46,45,54,40,37,68,53,52,67,43,76,63,76,87,74,81,74,80,70,96,80,73,91,60,62,33,61,68,75,34,65,43,81,59,39,26,37,33,48,67,45,60,43,77,60,98,47,35,40,36,40,21,70,47,34,38,37,23,47,27,24,34,94,82,37,49,37,34,41,30,38,42,39,58,29,43,37,38,33,51,64,50,92,76,51,44,32,30,44,36,65,88,80,65,66,42,84,47,84,73,57,72,43,78,44,54,26,42,32,36,40,36,43,33,20,55,83,41,71,70,74,69,67,57,70,94,40,51,42,87,44,88,54,63,71,54,42,56,48,36,41,52,51,46,73,74,44,48,87,61,57,56,53,51,97,92,17,44,36,75,42,50,86,73,28,37,37,42,41,29,35,32,75,89,52,33,32,41,37,36,44,44,38,79,97,52,86,24,34,39,38,38,33,68,54,78,84,125

Secondary structure (DSSP, 8-state):
--STTHHHHHHHHHHHTSS-TTSS---TT----B-EEE-S-SEEEEEEEEEE-SSEEEEEEEEEEEEEEETTEEEEEEEEEEEEEEE---TTEEEEE--SS--EE-----EEEEEEEEEEEE-TT-GGG---GGGEEEE--HHHHHHHHHHHHHHGGGSSEETTEEPPPPTT-EEEEEEETTSEEEEEEE-TTS-EEEEEEE----